Protein AF-G0S431-F1 (afdb_monomer)

Solvent-accessible surface area (backbone atoms only — not comparable to full-atom values): 10677 Å² total; per-residue (Å²): 133,56,72,70,56,38,52,52,47,35,54,49,36,51,51,50,50,51,52,54,57,69,49,61,68,69,84,61,81,93,82,93,83,80,61,72,62,59,60,49,50,56,52,51,50,51,53,51,46,50,54,50,32,53,51,36,48,52,53,38,52,51,53,58,68,69,49,60,66,80,69,64,75,68,65,59,70,71,50,55,58,27,53,76,71,72,40,69,53,69,53,55,59,51,52,48,55,54,48,53,52,50,51,53,52,51,50,53,50,50,53,49,52,54,48,53,51,50,54,52,50,48,51,53,44,40,70,77,38,62,90,47,38,69,60,49,52,50,51,39,45,76,72,74,45,68,80,78,69,79,73,97,66,91,50,87,66,57,63,59,55,52,56,53,53,52,55,50,53,51,54,51,53,50,53,52,54,55,51,69,74,76,110

pLDDT: mean 82.3, std 15.68, range [45.31, 97.69]

Foldseek 3Di:
DDLVVLVVQLVVLVVVLVVLVVCLPVPDDDDDDPPPVVNVVSVVVNVVSVVSNVVSVVVSVVVVVPPDCVVVVPDDPVLVVCVVVVHDSVVVVVVVVVVVVVVVVVVVVVVVVVLVVLLVVLVVCCVVPVVCNVVSVVVCVVVVHDPPRDDPDPCPPPVVVVVVVVVVVVVVVVVVVVVVVVD

InterPro domains:
  IPR019145 Mediator complex, subunit Med10 [PF09748] (5-137)

Organism: Chaetomium thermophilum (strain DSM 1495 / CBS 144.50 / IMI 039719) (NCBI:txid759272)

Sequence (183 aa):
MTNSQNIKNVITDLYTVLSLAANYDTISPSTVSTRNNAHHSTREALIHDFDLLAESLRETHRTASSTPLSASQGIPEPLIQYVENGRNPDIYTREFVELVRRMNQLMRGKMHAFGEFRDLLAREMTVALPELKEDVKKVVVETGGRWPLPEEEGEGMRGRRGSNRERERERERERERERERVG

Structure (mmCIF, N/CA/C/O backbone):
data_AF-G0S431-F1
#
_entry.id   AF-G0S431-F1
#
loop_
_atom_site.group_PDB
_atom_site.id
_atom_site.type_symbol
_atom_site.label_atom_id
_atom_site.label_alt_id
_atom_site.label_comp_id
_atom_site.label_asym_id
_atom_site.label_entity_id
_atom_site.label_seq_id
_atom_site.pdbx_PDB_ins_code
_atom_site.Cartn_x
_atom_site.Cartn_y
_atom_site.Cartn_z
_atom_site.occupancy
_atom_site.B_iso_or_equiv
_atom_site.auth_seq_id
_atom_site.auth_comp_id
_atom_site.auth_asym_id
_atom_site.auth_atom_id
_atom_site.pdbx_PDB_model_num
ATOM 1 N N . MET A 1 1 ? 17.556 20.926 -17.321 1.00 51.81 1 MET A N 1
ATOM 2 C CA . MET A 1 1 ? 16.640 19.977 -17.995 1.00 51.81 1 MET A CA 1
ATOM 3 C C . MET A 1 1 ? 16.025 19.066 -16.943 1.00 51.81 1 MET A C 1
ATOM 5 O O . MET A 1 1 ? 16.648 18.861 -15.911 1.00 51.81 1 MET A O 1
ATOM 9 N N . THR A 1 2 ? 14.794 18.588 -17.132 1.00 77.31 2 THR A N 1
ATOM 10 C CA . THR A 1 2 ? 14.191 17.619 -16.201 1.00 77.31 2 THR A CA 1
ATOM 11 C C . THR A 1 2 ? 14.829 16.243 -16.415 1.00 77.31 2 THR A C 1
ATOM 13 O O . THR A 1 2 ? 15.157 15.896 -17.545 1.00 77.31 2 THR A O 1
ATOM 16 N N . ASN A 1 3 ? 14.983 15.437 -15.358 1.00 80.38 3 ASN A N 1
ATOM 17 C CA . ASN A 1 3 ? 15.578 14.091 -15.451 1.00 80.38 3 ASN A CA 1
ATOM 18 C C . ASN A 1 3 ? 14.863 13.213 -16.510 1.00 80.38 3 ASN A C 1
ATOM 20 O O . ASN A 1 3 ? 15.493 12.505 -17.288 1.00 80.38 3 ASN A O 1
ATOM 24 N N . SER A 1 4 ? 13.539 13.367 -16.644 1.00 85.88 4 SER A N 1
ATOM 25 C CA . SER A 1 4 ? 12.752 12.716 -17.703 1.00 85.88 4 SER A CA 1
ATOM 26 C C . SER A 1 4 ? 13.194 13.098 -19.121 1.00 85.88 4 SER A C 1
ATOM 28 O O . SER A 1 4 ? 13.184 12.248 -20.009 1.00 85.88 4 SER A O 1
ATOM 30 N N . GLN A 1 5 ? 13.590 14.353 -19.351 1.00 88.88 5 GLN A N 1
ATOM 31 C CA . GLN A 1 5 ? 14.062 14.787 -20.662 1.00 88.88 5 GLN A CA 1
ATOM 32 C C . GLN A 1 5 ? 15.421 14.167 -21.000 1.00 88.88 5 GLN A C 1
ATOM 34 O O . GLN A 1 5 ? 15.610 13.735 -22.132 1.00 88.88 5 GLN A O 1
ATOM 39 N N . ASN A 1 6 ? 16.324 14.055 -20.023 1.00 89.44 6 ASN A N 1
ATOM 40 C CA . ASN A 1 6 ? 17.627 13.419 -20.227 1.00 89.44 6 ASN A CA 1
ATOM 41 C C . ASN A 1 6 ? 17.461 11.935 -20.606 1.00 89.44 6 ASN A C 1
ATOM 43 O O . ASN A 1 6 ? 18.047 11.482 -21.582 1.00 89.44 6 ASN A O 1
ATOM 47 N N . ILE A 1 7 ? 16.561 11.209 -19.930 1.00 91.69 7 ILE A N 1
ATOM 48 C CA . ILE A 1 7 ? 16.242 9.809 -20.266 1.00 91.69 7 ILE A CA 1
ATOM 49 C C . ILE A 1 7 ? 15.673 9.681 -21.689 1.00 91.69 7 ILE A C 1
ATOM 51 O O . ILE A 1 7 ? 16.045 8.767 -22.422 1.00 91.69 7 ILE A O 1
ATOM 55 N N . LYS A 1 8 ? 14.791 10.597 -22.113 1.00 93.38 8 LYS A N 1
ATOM 56 C CA . LYS A 1 8 ? 14.269 10.605 -23.492 1.00 93.38 8 LYS A CA 1
ATOM 57 C C . LYS A 1 8 ? 15.375 10.811 -24.523 1.00 93.38 8 LYS A C 1
ATOM 59 O O . LYS A 1 8 ? 15.340 10.162 -25.567 1.00 93.38 8 LYS A O 1
ATOM 64 N N . ASN A 1 9 ? 16.332 11.689 -24.228 1.00 92.12 9 ASN A N 1
ATOM 65 C CA . ASN A 1 9 ? 17.477 11.923 -25.099 1.00 92.12 9 ASN A CA 1
ATOM 66 C C . ASN A 1 9 ? 18.309 10.639 -25.219 1.00 92.12 9 ASN A C 1
ATOM 68 O O . ASN A 1 9 ? 18.465 10.155 -26.328 1.00 92.12 9 ASN A O 1
ATOM 72 N N . VAL A 1 10 ? 18.672 9.991 -24.103 1.00 94.50 10 VAL A N 1
ATOM 73 C CA . VAL A 1 10 ? 19.397 8.701 -24.110 1.00 94.50 10 VAL A CA 1
ATOM 74 C C . VAL A 1 10 ? 18.685 7.635 -24.951 1.00 94.50 10 VAL A C 1
ATOM 76 O O . VAL A 1 10 ? 19.321 6.945 -25.741 1.00 94.50 10 VAL A O 1
ATOM 79 N N . ILE A 1 11 ? 17.364 7.484 -24.807 1.00 94.50 11 ILE A N 1
ATOM 80 C CA . ILE A 1 11 ? 16.589 6.511 -25.599 1.00 94.50 11 ILE A CA 1
ATOM 81 C C . ILE A 1 11 ? 16.634 6.861 -27.093 1.00 94.50 11 ILE A C 1
ATOM 83 O O . ILE A 1 11 ? 16.747 5.968 -27.933 1.00 94.50 11 ILE A O 1
ATOM 87 N N . THR A 1 12 ? 16.552 8.150 -27.421 1.00 94.00 12 THR A N 1
ATOM 88 C CA . THR A 1 12 ? 16.628 8.632 -28.806 1.00 94.00 12 THR A CA 1
ATOM 89 C C . THR A 1 12 ? 18.017 8.377 -29.389 1.00 94.00 12 THR A C 1
ATOM 91 O O . THR A 1 12 ? 18.106 7.818 -30.478 1.00 94.00 12 THR A O 1
ATOM 94 N N . ASP A 1 13 ? 19.074 8.686 -28.636 1.00 93.38 13 ASP A N 1
ATOM 95 C CA . ASP A 1 13 ? 20.475 8.473 -29.014 1.00 93.38 13 ASP A CA 1
ATOM 96 C C . ASP A 1 13 ? 20.778 6.970 -29.212 1.00 93.38 13 ASP A C 1
ATOM 98 O O . ASP A 1 13 ? 21.458 6.570 -30.155 1.00 93.38 13 ASP A O 1
ATOM 102 N N . LEU A 1 14 ? 20.217 6.089 -28.372 1.00 94.12 14 LEU A N 1
ATOM 103 C CA . LEU A 1 14 ? 20.326 4.634 -28.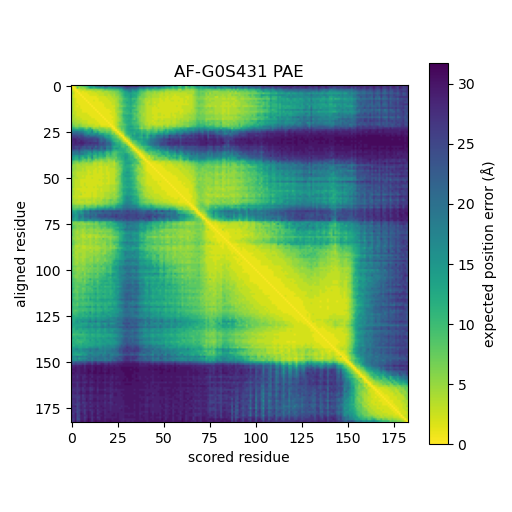559 1.00 94.12 14 LEU A CA 1
ATOM 104 C C . LEU A 1 14 ? 19.631 4.161 -29.839 1.00 94.12 14 LEU A C 1
ATOM 106 O O . LEU A 1 14 ? 20.156 3.303 -30.551 1.00 94.12 14 LEU A O 1
ATOM 110 N N . TYR A 1 15 ? 18.449 4.703 -30.135 1.00 94.38 15 TYR A N 1
ATOM 111 C CA . TYR A 1 15 ? 17.704 4.356 -31.342 1.00 94.38 15 TYR A CA 1
ATOM 112 C C . TYR A 1 15 ? 18.424 4.823 -32.614 1.00 94.38 15 TYR A C 1
ATOM 114 O O . TYR A 1 15 ? 18.496 4.064 -33.585 1.00 94.38 15 TYR A O 1
ATOM 122 N N . THR A 1 16 ? 18.985 6.037 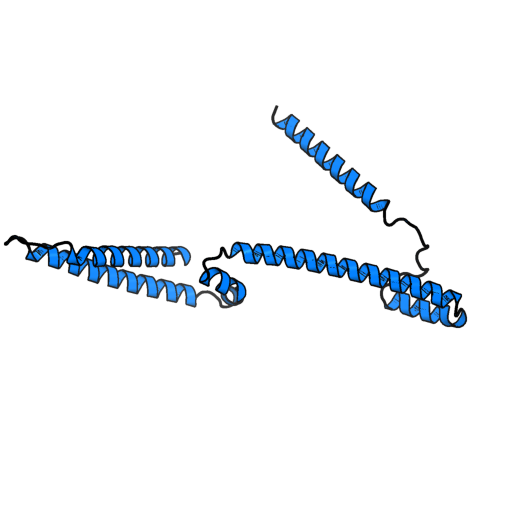-32.616 1.00 92.06 16 THR A N 1
ATOM 123 C CA . THR A 1 16 ? 19.754 6.552 -33.758 1.00 92.06 16 THR A CA 1
ATOM 124 C C . THR A 1 16 ? 20.996 5.702 -33.996 1.00 92.06 16 THR A C 1
ATOM 126 O O . THR A 1 16 ? 21.157 5.191 -35.105 1.00 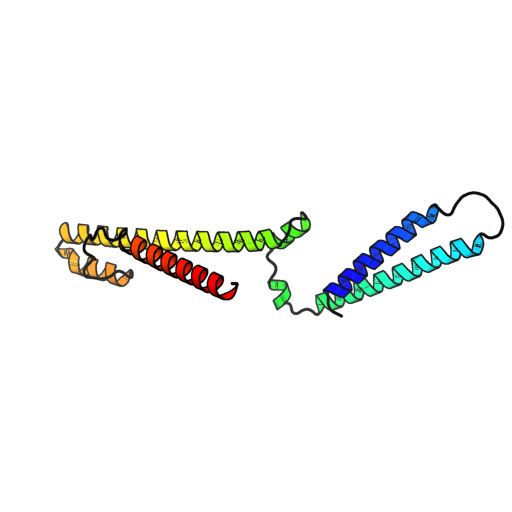92.06 16 THR A O 1
ATOM 129 N N . VAL A 1 17 ? 21.801 5.433 -32.960 1.00 91.62 17 VAL A N 1
ATOM 130 C CA . VAL A 1 17 ? 22.992 4.572 -33.070 1.00 91.62 17 VAL A CA 1
ATOM 131 C C . VAL A 1 17 ? 22.626 3.182 -33.597 1.00 91.62 17 VAL A C 1
ATOM 133 O O . VAL A 1 17 ? 23.275 2.691 -34.521 1.00 91.62 17 VAL A O 1
ATOM 136 N N . LEU A 1 18 ? 21.561 2.561 -33.074 1.00 90.88 18 LEU A N 1
ATOM 137 C CA . LEU A 1 18 ? 21.100 1.247 -33.533 1.00 90.88 18 LEU A CA 1
ATOM 138 C C . LEU A 1 18 ? 20.687 1.269 -35.013 1.00 90.88 18 LEU A C 1
ATOM 140 O O . LEU A 1 18 ? 21.061 0.373 -35.769 1.00 90.88 18 LEU A O 1
ATOM 144 N N . SER A 1 19 ? 19.948 2.296 -35.438 1.00 90.62 19 SER A N 1
ATOM 145 C CA . SER A 1 19 ? 19.510 2.457 -36.828 1.00 90.62 19 SER A CA 1
ATOM 146 C C . SER A 1 19 ? 20.684 2.702 -37.781 1.00 90.62 19 SER A C 1
ATOM 148 O O . SER A 1 19 ? 20.730 2.115 -38.864 1.00 90.62 19 SER A O 1
ATOM 150 N N . LEU A 1 20 ? 21.644 3.557 -37.408 1.00 87.25 20 LEU A N 1
ATOM 151 C CA . LEU A 1 20 ? 22.840 3.803 -38.218 1.00 87.25 20 LEU A CA 1
ATOM 152 C C . LEU A 1 20 ? 23.722 2.549 -38.311 1.00 87.25 20 LEU A C 1
ATOM 154 O O . LEU A 1 20 ? 24.201 2.229 -39.398 1.00 87.25 20 LEU A O 1
ATOM 158 N N . ALA A 1 21 ? 23.893 1.813 -37.209 1.00 86.06 21 ALA A N 1
ATOM 159 C CA . ALA A 1 21 ? 24.672 0.577 -37.181 1.00 86.06 21 ALA A CA 1
ATOM 160 C C . ALA A 1 21 ? 24.025 -0.541 -38.016 1.00 86.06 21 ALA A C 1
ATOM 162 O O . ALA A 1 21 ? 24.722 -1.227 -38.760 1.00 86.06 21 ALA A O 1
ATOM 163 N N . ALA A 1 22 ? 22.698 -0.694 -37.953 1.00 86.62 22 ALA A N 1
ATOM 164 C CA . ALA A 1 22 ? 21.969 -1.678 -38.755 1.00 86.62 22 ALA A CA 1
ATOM 165 C C . ALA A 1 22 ? 22.078 -1.404 -40.267 1.00 86.62 22 ALA A C 1
ATOM 167 O O . ALA A 1 22 ? 22.184 -2.336 -41.063 1.00 86.62 22 ALA A O 1
ATOM 168 N N . ASN A 1 23 ? 22.109 -0.129 -40.665 1.00 81.81 23 ASN A N 1
ATOM 169 C CA . ASN A 1 23 ? 22.216 0.270 -42.070 1.00 81.81 23 ASN A CA 1
ATOM 170 C C . ASN A 1 23 ? 23.667 0.357 -42.575 1.00 81.81 23 ASN A C 1
ATOM 17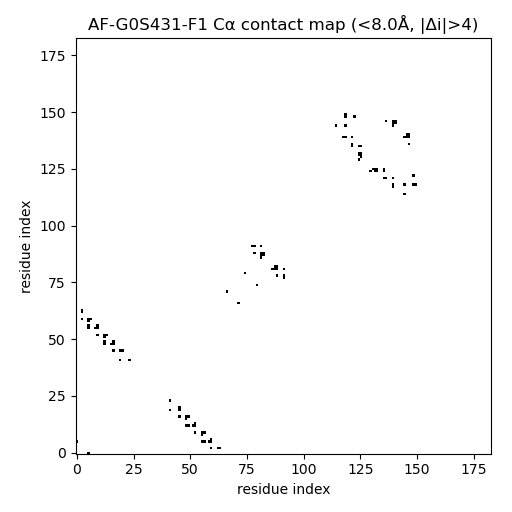2 O O . ASN A 1 23 ? 23.879 0.500 -43.780 1.00 81.81 23 ASN A O 1
ATOM 176 N N . TYR A 1 24 ? 24.659 0.233 -41.686 1.00 75.12 24 TYR A N 1
ATOM 177 C CA . TYR A 1 24 ? 26.082 0.407 -41.989 1.00 75.12 24 TYR A CA 1
ATOM 178 C C . TYR A 1 24 ? 26.599 -0.546 -43.084 1.00 75.12 24 TYR A C 1
ATOM 180 O O . TYR A 1 24 ? 27.405 -0.138 -43.919 1.00 75.12 24 TYR A O 1
ATOM 188 N N . ASP A 1 25 ? 26.106 -1.790 -43.115 1.00 65.62 25 ASP A N 1
ATOM 189 C CA . ASP A 1 25 ? 26.527 -2.823 -44.081 1.00 65.62 25 ASP A CA 1
ATOM 190 C C . ASP A 1 25 ? 25.694 -2.813 -45.381 1.00 65.62 25 ASP A C 1
ATOM 192 O O . ASP A 1 25 ? 26.167 -3.180 -46.456 1.00 65.62 25 ASP A O 1
ATOM 196 N N . THR A 1 26 ? 24.457 -2.305 -45.318 1.00 62.81 26 THR A N 1
ATOM 197 C CA . THR A 1 26 ? 23.516 -2.292 -46.457 1.00 62.81 26 THR A CA 1
ATOM 198 C C . THR A 1 26 ? 23.919 -1.346 -47.595 1.00 62.81 26 THR A C 1
ATOM 200 O O . THR A 1 26 ? 23.386 -1.438 -48.699 1.00 62.81 26 THR A O 1
ATOM 203 N N . ILE A 1 27 ? 24.910 -0.474 -47.378 1.00 59.47 27 ILE A N 1
ATOM 204 C CA . ILE A 1 27 ? 25.466 0.449 -48.388 1.00 59.47 27 ILE A CA 1
ATOM 205 C C . ILE A 1 27 ? 26.555 -0.262 -49.237 1.00 59.47 27 ILE A C 1
ATOM 207 O O . ILE A 1 27 ? 27.573 0.304 -49.637 1.00 59.47 27 ILE A O 1
ATOM 211 N N . SER A 1 28 ? 26.352 -1.545 -49.549 1.00 53.00 28 SER A N 1
ATOM 212 C CA . SER A 1 28 ? 27.153 -2.319 -50.507 1.00 53.00 28 SER A CA 1
ATOM 213 C C . SER A 1 28 ? 26.230 -3.274 -51.275 1.00 53.00 28 SER A C 1
ATOM 215 O O . SER A 1 28 ? 25.490 -4.008 -50.625 1.00 53.00 28 SER A O 1
ATOM 217 N N . PRO A 1 29 ? 26.238 -3.298 -52.630 1.00 56.72 29 PRO A N 1
ATOM 218 C CA . PRO A 1 29 ? 27.398 -3.801 -53.374 1.00 56.72 29 PRO A CA 1
ATOM 219 C C . PRO A 1 29 ? 27.703 -3.103 -54.724 1.00 56.72 29 PRO A C 1
ATOM 221 O O . PRO A 1 29 ? 26.879 -2.423 -55.321 1.00 56.72 29 PRO A O 1
ATOM 224 N N . SER A 1 30 ? 28.931 -3.327 -55.218 1.00 50.41 30 SER A N 1
ATOM 225 C CA . SER A 1 30 ? 29.303 -3.332 -56.650 1.00 50.41 30 SER A CA 1
ATOM 226 C C . SER A 1 30 ? 28.932 -2.122 -57.530 1.00 50.41 30 SER A C 1
ATOM 228 O O . SER A 1 30 ? 27.987 -2.203 -58.293 1.00 50.41 30 SER A O 1
ATOM 230 N N . THR A 1 31 ? 29.738 -1.056 -57.524 1.00 50.28 31 THR A N 1
ATOM 231 C CA . THR A 1 31 ? 30.267 -0.391 -58.742 1.00 50.28 31 THR A CA 1
ATOM 232 C C . THR A 1 31 ? 31.231 0.722 -58.330 1.00 50.28 31 THR A C 1
ATOM 234 O O . THR A 1 31 ? 31.026 1.427 -57.344 1.00 50.28 31 THR A O 1
ATOM 237 N N . VAL A 1 32 ? 32.342 0.801 -59.049 1.00 62.22 32 VAL A N 1
ATOM 238 C CA . VAL A 1 32 ? 33.547 1.575 -58.744 1.00 62.22 32 VAL A CA 1
ATOM 239 C C . VAL A 1 32 ? 33.338 3.081 -58.979 1.00 62.22 32 VAL A C 1
ATOM 241 O O . VAL A 1 32 ? 32.832 3.478 -60.020 1.00 62.22 32 VAL A O 1
ATOM 244 N N . SER A 1 33 ? 33.790 3.897 -58.011 1.00 53.47 33 SER A N 1
ATOM 245 C CA . SER A 1 33 ? 34.557 5.157 -58.184 1.00 53.47 33 SER A CA 1
ATOM 246 C C . SER A 1 33 ? 34.105 6.428 -57.434 1.00 53.47 33 SER A C 1
ATOM 248 O O . SER A 1 33 ? 34.880 7.379 -57.404 1.00 53.47 33 SER A O 1
ATOM 250 N N . THR A 1 34 ? 32.964 6.463 -56.732 1.00 55.28 34 THR A N 1
ATOM 251 C CA . THR A 1 34 ? 32.557 7.643 -55.903 1.00 55.28 34 THR A CA 1
ATOM 252 C C . THR A 1 34 ? 32.470 7.325 -54.394 1.00 55.28 34 THR A C 1
ATOM 254 O O . THR A 1 34 ? 31.888 8.058 -53.602 1.00 55.28 34 THR A O 1
ATOM 257 N N . ARG A 1 35 ? 33.052 6.196 -53.972 1.00 52.94 35 ARG A N 1
ATOM 258 C CA . ARG A 1 35 ? 32.676 5.459 -52.750 1.00 52.94 35 ARG A CA 1
ATOM 259 C C . ARG A 1 35 ? 33.384 5.869 -51.448 1.00 52.94 35 ARG A C 1
ATOM 261 O O . ARG A 1 35 ? 32.890 5.551 -50.368 1.00 52.94 35 ARG A O 1
ATOM 268 N N . ASN A 1 36 ? 34.506 6.579 -51.518 1.00 55.59 36 ASN A N 1
ATOM 269 C CA . ASN A 1 36 ? 35.344 6.815 -50.333 1.00 55.59 36 ASN A CA 1
ATOM 270 C C . ASN A 1 36 ? 34.709 7.818 -49.351 1.00 55.59 36 ASN A C 1
ATOM 272 O O . ASN A 1 36 ? 34.840 7.659 -48.141 1.00 55.59 36 ASN A O 1
ATOM 276 N N . ASN A 1 37 ? 33.961 8.802 -49.861 1.00 57.97 37 ASN A N 1
ATOM 277 C CA . ASN A 1 37 ? 33.394 9.873 -49.036 1.00 57.97 37 ASN A CA 1
ATOM 278 C C . ASN A 1 37 ? 32.139 9.429 -48.260 1.00 57.97 37 ASN A C 1
ATOM 280 O O . ASN A 1 37 ? 31.941 9.854 -47.127 1.00 57.97 37 ASN A O 1
ATOM 284 N N . ALA A 1 38 ? 31.312 8.542 -48.829 1.00 60.38 38 ALA A N 1
ATOM 285 C CA . ALA A 1 38 ? 30.064 8.096 -48.196 1.00 60.38 38 ALA A CA 1
ATOM 286 C C . ALA A 1 38 ? 30.310 7.169 -46.992 1.00 60.38 38 ALA A C 1
ATOM 288 O O . ALA A 1 38 ? 29.727 7.368 -45.930 1.00 60.38 38 ALA A O 1
ATOM 289 N N . HIS A 1 39 ? 31.233 6.209 -47.119 1.00 58.62 39 HIS A N 1
ATOM 290 C CA . HIS A 1 39 ? 31.621 5.337 -46.001 1.00 58.62 39 HIS A CA 1
ATOM 291 C C . HIS A 1 39 ? 32.298 6.109 -44.862 1.00 58.62 39 HIS A C 1
ATOM 293 O O . HIS A 1 39 ? 32.132 5.760 -43.693 1.00 58.62 39 HIS A O 1
ATOM 299 N N . HIS A 1 40 ? 33.067 7.148 -45.197 1.00 62.59 40 HIS A N 1
ATOM 300 C CA . HIS A 1 40 ? 33.694 8.008 -44.202 1.00 62.59 40 HIS A CA 1
ATOM 301 C C . HIS A 1 40 ? 32.644 8.826 -43.446 1.00 62.59 40 HIS A C 1
ATOM 303 O O . HIS A 1 40 ? 32.645 8.804 -42.221 1.00 62.59 40 HIS A O 1
ATOM 309 N N . SER A 1 41 ? 31.679 9.412 -44.160 1.00 74.75 41 SER A N 1
ATOM 310 C CA . SER A 1 41 ? 30.594 10.199 -43.566 1.00 74.75 41 SER A CA 1
ATOM 311 C C . SER A 1 41 ? 29.714 9.389 -42.603 1.00 74.75 41 SER A C 1
ATOM 313 O O . SER A 1 41 ? 29.432 9.857 -41.503 1.00 74.75 41 SER A O 1
ATOM 315 N N . THR A 1 42 ? 29.329 8.150 -42.941 1.00 78.06 42 THR A N 1
ATOM 316 C CA . THR A 1 42 ? 28.546 7.296 -42.020 1.00 78.06 42 THR A CA 1
ATOM 317 C C . THR A 1 42 ? 29.355 6.878 -40.791 1.00 78.06 42 THR A C 1
ATOM 319 O O . THR A 1 42 ? 28.822 6.807 -39.686 1.00 78.06 42 THR A O 1
ATOM 322 N N . ARG A 1 43 ? 30.657 6.614 -40.961 1.00 82.19 43 ARG A N 1
ATOM 323 C CA . ARG A 1 43 ? 31.557 6.289 -39.848 1.00 82.19 43 ARG A CA 1
ATOM 324 C C . ARG A 1 43 ? 31.748 7.480 -38.907 1.00 82.19 43 ARG A C 1
ATOM 326 O O . ARG A 1 43 ? 31.748 7.287 -37.698 1.00 82.19 43 ARG A O 1
ATOM 333 N N . GLU A 1 44 ? 31.918 8.679 -39.451 1.00 85.81 44 GLU A N 1
ATOM 334 C CA . GLU A 1 44 ? 32.032 9.913 -38.668 1.00 85.81 44 GLU A CA 1
ATOM 335 C C . GLU A 1 44 ? 30.738 10.223 -37.911 1.00 85.81 44 GLU A C 1
ATOM 337 O O . GLU A 1 44 ? 30.795 10.538 -36.725 1.00 85.81 44 GLU A O 1
ATOM 342 N N . ALA A 1 45 ? 29.579 10.040 -38.553 1.00 85.94 45 ALA A N 1
ATOM 343 C CA . ALA A 1 45 ? 28.277 10.189 -37.907 1.00 85.94 45 ALA A CA 1
ATOM 344 C C . ALA A 1 45 ? 28.098 9.218 -36.725 1.00 85.94 45 ALA A C 1
ATOM 346 O O . ALA A 1 45 ? 27.672 9.630 -35.653 1.00 85.94 45 ALA A O 1
ATOM 347 N N . LEU A 1 46 ? 28.499 7.950 -36.879 1.00 87.94 46 LEU A N 1
ATOM 348 C CA . LEU A 1 46 ? 28.448 6.962 -35.793 1.00 87.94 46 LEU A CA 1
ATOM 349 C C . LEU A 1 46 ? 29.339 7.325 -34.599 1.00 87.94 46 LEU A C 1
ATOM 351 O O . LEU A 1 46 ? 28.935 7.125 -33.457 1.00 87.94 46 LEU A O 1
ATOM 355 N N . ILE A 1 47 ? 30.551 7.829 -34.853 1.00 90.38 47 ILE A N 1
ATOM 356 C CA . ILE A 1 47 ? 31.471 8.254 -33.786 1.00 90.38 47 ILE A CA 1
ATOM 357 C C . ILE A 1 47 ? 30.861 9.428 -33.016 1.00 90.38 47 ILE A C 1
ATOM 359 O O . ILE A 1 47 ? 30.803 9.397 -31.791 1.00 90.38 47 ILE A O 1
ATOM 363 N N . HIS A 1 48 ? 30.341 10.415 -33.743 1.00 90.94 48 HIS A N 1
ATOM 364 C CA . HIS A 1 48 ? 29.679 11.571 -33.157 1.00 90.94 48 HIS A CA 1
ATOM 365 C C . HIS A 1 48 ? 28.455 11.184 -32.308 1.00 90.94 48 HIS A C 1
ATOM 367 O O . HIS A 1 48 ? 28.327 11.638 -31.174 1.00 90.94 48 HIS A O 1
ATOM 373 N N . ASP A 1 49 ? 27.577 10.314 -32.812 1.00 90.94 49 ASP A N 1
ATOM 374 C CA . ASP A 1 49 ? 26.374 9.895 -32.080 1.00 90.94 49 ASP A CA 1
ATOM 375 C C . ASP A 1 49 ? 26.711 9.056 -30.836 1.00 90.94 49 ASP A C 1
ATOM 377 O O . ASP A 1 49 ? 26.010 9.123 -29.825 1.00 90.94 49 ASP A O 1
ATOM 381 N N . PHE A 1 50 ? 27.817 8.306 -30.868 1.00 93.00 50 PHE A N 1
ATOM 382 C CA . PHE A 1 50 ? 28.326 7.604 -29.691 1.00 93.00 50 PHE A CA 1
ATOM 383 C C . PHE A 1 50 ? 28.849 8.573 -28.620 1.00 93.00 50 PHE A C 1
ATOM 385 O O . PHE A 1 50 ? 28.570 8.380 -27.434 1.00 93.00 50 PHE A O 1
ATOM 392 N N . ASP A 1 51 ? 29.556 9.632 -29.025 1.00 93.88 51 ASP A N 1
ATOM 393 C CA . ASP A 1 51 ? 30.010 10.687 -28.110 1.00 93.88 51 ASP A CA 1
ATOM 394 C C . ASP A 1 51 ? 28.817 11.429 -27.480 1.00 93.88 51 ASP A C 1
ATOM 396 O O . ASP A 1 51 ? 28.809 11.680 -26.270 1.00 93.88 51 ASP A O 1
ATOM 400 N N . LEU A 1 52 ? 27.766 11.703 -28.264 1.00 92.44 52 LEU A N 1
ATOM 401 C CA . LEU A 1 52 ? 26.516 12.285 -27.763 1.00 92.44 52 LEU A CA 1
ATOM 402 C C . LEU A 1 52 ? 25.813 11.372 -26.752 1.00 92.44 52 LEU A C 1
ATOM 404 O O . LEU A 1 52 ? 25.430 11.833 -25.674 1.00 92.44 52 LEU A O 1
ATOM 408 N N . LEU A 1 53 ? 25.696 10.076 -27.055 1.00 93.94 53 LEU A N 1
ATOM 409 C CA . LEU A 1 53 ? 25.114 9.090 -26.143 1.00 93.94 53 LEU A CA 1
ATOM 410 C C . LEU A 1 53 ? 25.891 9.020 -24.818 1.00 93.94 53 LEU A C 1
ATOM 412 O O . LEU A 1 53 ? 25.287 8.967 -23.742 1.00 93.94 53 LEU A O 1
ATOM 416 N N . ALA A 1 54 ? 27.226 9.029 -24.881 1.00 94.94 54 ALA A N 1
ATOM 417 C CA . ALA A 1 54 ? 28.079 8.992 -23.698 1.00 94.94 54 ALA A CA 1
ATOM 418 C C . ALA A 1 54 ? 27.869 10.225 -22.804 1.00 94.94 54 ALA A C 1
ATOM 420 O O . ALA A 1 54 ? 27.744 10.084 -21.584 1.00 94.94 54 ALA A O 1
ATOM 421 N N . GLU A 1 55 ? 27.776 11.419 -23.392 1.00 93.38 55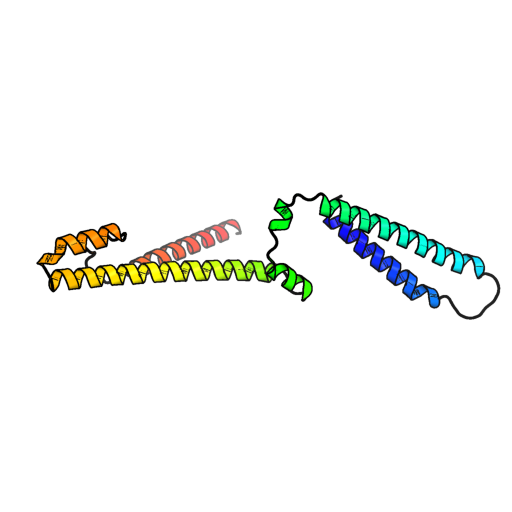 GLU A N 1
ATOM 422 C CA . GLU A 1 55 ? 27.509 12.656 -22.651 1.00 93.38 55 GLU A CA 1
ATOM 423 C C . GLU A 1 55 ? 26.096 12.657 -22.040 1.00 93.38 55 GLU A C 1
ATOM 425 O O . GLU A 1 55 ? 25.920 12.949 -20.854 1.00 93.38 55 GLU A O 1
ATOM 430 N N . SER A 1 56 ? 25.096 12.219 -22.810 1.00 91.81 56 SER A N 1
ATOM 431 C CA . SER A 1 56 ? 23.693 12.090 -22.392 1.00 91.81 56 SER A CA 1
ATOM 432 C C . SER A 1 56 ? 23.526 11.136 -21.193 1.00 91.81 56 SER A C 1
ATOM 434 O O . SER A 1 56 ? 22.837 11.451 -20.211 1.00 91.81 56 SER A O 1
ATOM 436 N N . LEU A 1 57 ? 24.230 9.996 -21.199 1.00 93.69 57 LEU A N 1
ATOM 437 C CA . LEU A 1 57 ? 24.265 9.046 -20.080 1.00 93.69 57 LEU A CA 1
ATOM 438 C C . LEU A 1 57 ? 24.944 9.631 -18.835 1.00 93.69 57 LEU A C 1
ATOM 440 O O . LEU A 1 57 ? 24.437 9.460 -17.720 1.00 93.69 57 LEU A O 1
ATOM 444 N N . ARG A 1 58 ? 26.069 10.338 -19.003 1.00 93.81 58 ARG A N 1
ATOM 445 C CA . ARG A 1 58 ? 26.796 10.972 -17.889 1.00 93.81 58 ARG A CA 1
ATOM 446 C C . ARG A 1 58 ? 25.960 12.056 -17.221 1.00 93.81 58 ARG A C 1
ATOM 448 O O . ARG A 1 58 ? 25.892 12.097 -15.990 1.00 93.81 58 ARG A O 1
ATOM 455 N N . GLU A 1 59 ? 25.281 12.879 -18.012 1.00 91.50 59 GLU A N 1
ATOM 456 C CA . GLU A 1 59 ? 24.393 13.926 -17.507 1.00 91.50 59 GLU A CA 1
ATOM 457 C C . GLU A 1 59 ? 23.165 13.336 -16.795 1.00 91.50 59 GLU A C 1
ATOM 459 O O . GLU A 1 59 ? 22.777 13.799 -15.715 1.00 91.50 59 GLU A O 1
ATOM 464 N N . THR A 1 60 ? 22.594 12.251 -17.333 1.00 91.06 60 THR A N 1
ATOM 465 C CA . THR A 1 60 ? 21.501 11.508 -16.683 1.00 91.06 60 THR A CA 1
ATOM 466 C C . THR A 1 60 ? 21.940 10.947 -15.331 1.00 91.06 60 THR A C 1
ATOM 468 O O . THR A 1 60 ? 21.278 11.186 -14.319 1.00 91.06 60 THR A O 1
ATOM 471 N N . HIS A 1 61 ? 23.090 10.266 -15.277 1.00 90.56 61 HIS A N 1
ATOM 472 C CA . HIS A 1 61 ? 23.634 9.705 -14.039 1.00 90.56 61 HIS A CA 1
ATOM 473 C C . HIS A 1 61 ? 23.920 10.789 -12.993 1.00 90.56 61 HIS A C 1
ATOM 475 O O . HIS A 1 61 ? 23.577 10.634 -11.818 1.00 90.56 61 HIS A O 1
ATOM 481 N N . ARG A 1 62 ? 24.520 11.910 -13.409 1.00 90.31 62 ARG A N 1
ATOM 482 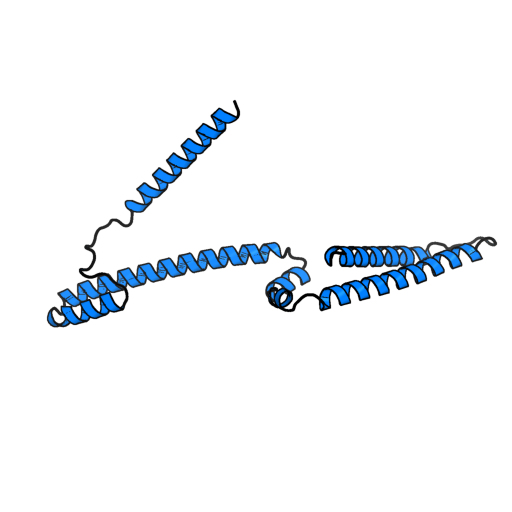C CA . ARG A 1 62 ? 24.810 13.044 -12.525 1.00 90.31 62 ARG A CA 1
ATOM 483 C C . ARG A 1 62 ? 23.528 13.639 -11.944 1.00 90.31 62 ARG A C 1
ATOM 485 O O . ARG A 1 62 ? 23.453 13.863 -10.736 1.00 90.31 62 ARG A O 1
ATOM 492 N N . THR A 1 63 ? 22.516 13.842 -12.785 1.00 86.62 63 THR A N 1
ATOM 493 C CA . THR A 1 63 ? 21.215 14.378 -12.365 1.00 86.62 63 THR A CA 1
ATOM 494 C C . THR A 1 63 ? 20.513 13.423 -11.397 1.00 86.62 63 THR A C 1
ATOM 496 O O . THR A 1 63 ? 20.065 13.844 -10.329 1.00 86.62 63 THR A O 1
ATOM 499 N N . ALA A 1 64 ? 20.486 12.125 -11.713 1.00 85.06 64 ALA A N 1
ATOM 500 C CA . ALA A 1 64 ? 19.921 11.099 -10.840 1.00 85.06 64 ALA A CA 1
ATOM 501 C C . ALA A 1 64 ? 20.641 11.041 -9.480 1.00 85.06 64 ALA A C 1
ATOM 503 O O . ALA A 1 64 ? 19.986 11.054 -8.443 1.00 85.06 64 ALA A O 1
ATOM 504 N N . SER A 1 65 ? 21.976 11.087 -9.474 1.00 84.56 65 SER A N 1
ATOM 505 C CA . SER A 1 65 ? 22.793 11.024 -8.250 1.00 84.56 65 SER A CA 1
ATOM 506 C C . SER A 1 65 ? 22.697 12.284 -7.385 1.00 84.56 65 SER A C 1
ATOM 508 O O . SER A 1 65 ? 22.858 12.215 -6.171 1.00 84.56 65 SER A O 1
ATOM 510 N N . SER A 1 66 ? 22.428 13.446 -7.991 1.00 82.56 66 SER A N 1
ATOM 511 C CA . SER A 1 66 ? 22.185 14.701 -7.262 1.00 82.56 66 SER A CA 1
ATOM 512 C C . SER A 1 66 ? 20.789 14.790 -6.639 1.00 82.56 66 SER A C 1
ATOM 514 O O . SER A 1 66 ? 20.509 15.720 -5.880 1.00 82.56 66 SER A O 1
ATOM 516 N N . THR A 1 67 ? 19.903 13.841 -6.957 1.00 74.25 67 THR A N 1
ATOM 517 C CA . THR A 1 67 ? 18.552 13.812 -6.401 1.00 74.25 67 THR A CA 1
ATOM 518 C C . THR A 1 67 ? 18.630 13.401 -4.922 1.00 74.25 67 THR A C 1
ATOM 520 O O . THR A 1 67 ? 19.246 12.382 -4.611 1.00 74.25 67 THR A O 1
ATOM 523 N N . PRO A 1 68 ? 18.025 14.161 -3.986 1.00 70.06 68 PRO A N 1
ATOM 524 C CA . PRO A 1 68 ? 18.122 13.871 -2.558 1.00 70.06 68 PRO A CA 1
ATOM 525 C C . PRO A 1 68 ? 17.646 12.453 -2.223 1.00 70.06 68 PRO A C 1
ATOM 527 O O . PRO A 1 68 ? 16.595 12.025 -2.695 1.00 70.06 68 PRO A O 1
ATOM 530 N N . LEU A 1 69 ? 18.363 11.758 -1.334 1.00 57.06 69 LEU A N 1
ATOM 531 C CA . LEU A 1 69 ? 18.068 10.376 -0.915 1.00 57.06 69 LEU A CA 1
ATOM 532 C C . LEU A 1 69 ? 16.633 10.174 -0.390 1.00 57.06 69 LEU A C 1
ATOM 534 O O . LEU A 1 69 ? 16.080 9.088 -0.547 1.00 57.06 69 LEU A O 1
ATOM 538 N N . SER A 1 70 ? 16.006 11.229 0.143 1.00 56.62 70 SER A N 1
ATOM 539 C CA . SER A 1 70 ? 14.586 11.254 0.538 1.00 56.62 70 SER A CA 1
ATOM 540 C C . SER A 1 70 ? 13.632 10.893 -0.617 1.00 56.62 70 SER A C 1
ATOM 542 O O . SER A 1 70 ? 12.607 10.255 -0.399 1.00 56.62 70 SER A O 1
ATOM 544 N N . ALA A 1 71 ? 13.998 11.209 -1.864 1.00 55.59 71 ALA A N 1
ATOM 545 C CA . ALA A 1 71 ? 13.243 10.803 -3.049 1.00 55.59 71 ALA A CA 1
ATOM 546 C C . ALA A 1 71 ? 13.510 9.340 -3.462 1.00 55.59 71 ALA A C 1
ATOM 548 O O . ALA A 1 71 ? 12.636 8.705 -4.044 1.00 55.59 71 ALA A O 1
ATOM 549 N N . SER A 1 72 ? 14.690 8.788 -3.144 1.00 54.84 72 SER A N 1
ATOM 550 C CA . SER A 1 72 ? 15.059 7.394 -3.458 1.00 54.84 72 SER A CA 1
ATOM 551 C C . SER A 1 72 ? 14.551 6.373 -2.432 1.00 54.84 72 SER A C 1
ATOM 553 O O . SER A 1 72 ? 14.262 5.238 -2.793 1.00 54.84 72 SER A O 1
ATOM 555 N N . GLN A 1 73 ? 14.353 6.779 -1.170 1.00 57.41 73 GLN A N 1
ATOM 556 C CA . GLN A 1 73 ? 13.751 5.933 -0.126 1.00 57.41 73 GLN A CA 1
ATOM 557 C C . GLN A 1 73 ? 12.248 5.670 -0.347 1.00 57.41 73 GLN A C 1
ATOM 559 O O . GLN A 1 73 ? 11.641 4.907 0.399 1.00 57.41 73 GLN A O 1
ATOM 564 N N . GLY A 1 74 ? 11.639 6.301 -1.357 1.00 69.50 74 GLY A N 1
ATOM 565 C CA . GLY A 1 74 ? 10.204 6.238 -1.624 1.00 69.50 74 GLY A CA 1
ATOM 566 C C . GLY A 1 74 ? 9.749 5.138 -2.584 1.00 69.50 74 GLY A C 1
ATOM 567 O O . GLY A 1 74 ? 8.550 5.071 -2.844 1.00 69.50 74 GLY A O 1
ATOM 568 N N . ILE A 1 75 ? 10.648 4.306 -3.129 1.00 82.00 75 ILE A N 1
ATOM 569 C CA . ILE A 1 75 ? 10.278 3.264 -4.103 1.00 82.00 75 ILE A CA 1
ATOM 570 C C . ILE A 1 75 ? 10.252 1.888 -3.416 1.00 82.00 75 ILE A C 1
ATOM 572 O O . ILE A 1 75 ? 11.306 1.332 -3.120 1.00 82.00 75 ILE A O 1
ATOM 576 N N . PRO A 1 76 ? 9.063 1.317 -3.157 1.00 86.56 76 PRO A N 1
ATOM 577 C CA . PRO A 1 76 ? 8.929 -0.067 -2.719 1.00 86.56 76 PRO A CA 1
ATOM 578 C C . PRO A 1 76 ? 9.587 -1.073 -3.674 1.00 86.56 76 PRO A C 1
ATOM 580 O O . PRO A 1 76 ? 9.343 -1.020 -4.876 1.00 86.56 76 PRO A O 1
ATOM 583 N N . GLU A 1 77 ? 10.302 -2.065 -3.136 1.00 86.12 77 GLU A N 1
ATOM 584 C CA . GLU A 1 77 ? 10.881 -3.179 -3.912 1.00 86.12 77 GLU A CA 1
ATOM 585 C C . GLU A 1 77 ? 9.877 -3.858 -4.870 1.00 86.12 77 GLU A C 1
ATOM 587 O O . GLU A 1 77 ? 10.213 -4.084 -6.033 1.00 86.12 77 GLU A O 1
ATOM 592 N N . PRO A 1 78 ? 8.605 -4.108 -4.479 1.00 85.88 78 PRO A N 1
ATOM 593 C CA . PRO A 1 78 ? 7.640 -4.703 -5.400 1.00 85.88 78 PRO A CA 1
ATOM 594 C C . PRO A 1 78 ? 7.363 -3.847 -6.644 1.00 85.88 78 PRO A C 1
ATOM 596 O O . PRO A 1 78 ? 7.015 -4.397 -7.684 1.00 85.88 78 PRO A O 1
ATOM 599 N N . LEU A 1 79 ? 7.520 -2.517 -6.577 1.00 89.25 79 LEU A N 1
ATOM 600 C CA . LEU A 1 79 ? 7.375 -1.659 -7.759 1.00 89.25 79 LEU A CA 1
ATOM 601 C C . LEU A 1 79 ? 8.495 -1.882 -8.774 1.00 89.25 79 LEU A C 1
ATOM 603 O O . LEU A 1 79 ? 8.230 -1.818 -9.973 1.00 89.25 79 LEU A O 1
ATOM 607 N N . ILE A 1 80 ? 9.716 -2.168 -8.314 1.00 89.06 80 ILE A N 1
ATOM 608 C CA . ILE A 1 80 ? 10.854 -2.468 -9.193 1.00 89.06 80 ILE A CA 1
ATOM 609 C C . ILE A 1 80 ? 10.536 -3.727 -10.002 1.00 89.06 80 ILE A C 1
ATOM 611 O O . ILE A 1 80 ? 10.586 -3.703 -11.230 1.00 89.06 80 ILE A O 1
ATOM 615 N N . GLN A 1 81 ? 10.047 -4.773 -9.332 1.00 90.75 81 GLN A N 1
ATOM 616 C CA . GLN A 1 81 ? 9.637 -6.020 -9.978 1.00 90.75 81 GLN A CA 1
ATOM 617 C 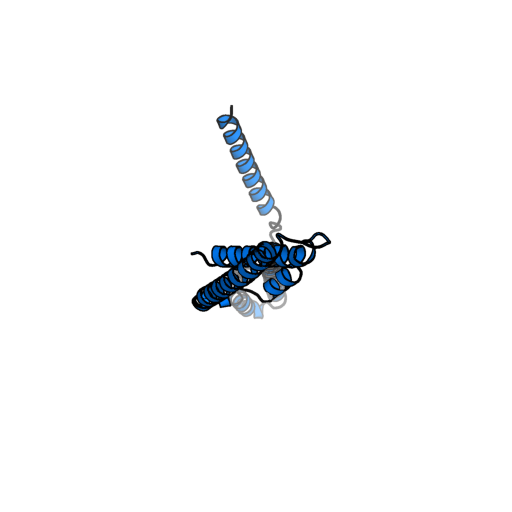C . GLN A 1 81 ? 8.493 -5.832 -10.993 1.00 90.75 81 GLN A C 1
ATOM 619 O O . GLN A 1 81 ? 8.407 -6.560 -11.983 1.00 90.75 81 GLN A O 1
ATOM 624 N N . TYR A 1 82 ? 7.593 -4.868 -10.776 1.00 91.31 82 TYR A N 1
ATOM 625 C CA . TYR A 1 82 ? 6.558 -4.537 -11.759 1.00 91.31 82 TYR A CA 1
ATOM 626 C C . TYR A 1 82 ? 7.175 -3.971 -13.043 1.00 91.31 82 TYR A C 1
ATOM 628 O O . TYR A 1 82 ? 6.822 -4.429 -14.129 1.00 91.31 82 TYR A O 1
ATOM 636 N N . VAL A 1 83 ? 8.124 -3.038 -12.919 1.00 92.19 83 VAL A N 1
ATOM 637 C CA . VAL A 1 83 ? 8.821 -2.434 -14.066 1.00 92.19 83 VAL A CA 1
ATOM 638 C C . VAL A 1 83 ? 9.681 -3.466 -14.800 1.00 92.19 83 VAL A C 1
ATOM 640 O O . VAL A 1 83 ? 9.604 -3.546 -16.024 1.00 92.19 83 VAL A O 1
ATOM 643 N N . GLU A 1 84 ? 10.432 -4.300 -14.076 1.00 91.88 84 GLU A N 1
ATOM 644 C CA . GLU A 1 84 ? 11.277 -5.355 -14.663 1.00 91.88 84 GLU A CA 1
ATOM 645 C C . GLU A 1 84 ? 10.473 -6.374 -15.481 1.00 91.88 84 GLU A C 1
ATOM 647 O O . GLU A 1 84 ? 10.912 -6.809 -16.543 1.00 91.88 84 GLU A O 1
ATOM 652 N N . ASN A 1 85 ? 9.262 -6.710 -15.030 1.00 93.69 85 ASN A N 1
ATOM 653 C CA . ASN A 1 85 ? 8.366 -7.627 -15.737 1.00 93.69 85 ASN A CA 1
ATOM 654 C C . ASN A 1 85 ? 7.521 -6.944 -16.831 1.00 93.69 85 ASN A C 1
ATOM 656 O O . ASN A 1 85 ? 6.636 -7.581 -17.407 1.00 93.69 85 ASN A O 1
ATOM 660 N N . GLY A 1 86 ? 7.725 -5.648 -17.093 1.00 92.75 86 GLY A N 1
ATOM 661 C CA . GLY A 1 86 ? 6.939 -4.881 -18.065 1.00 92.75 86 GLY A CA 1
ATOM 662 C C . GLY A 1 86 ? 5.480 -4.638 -17.653 1.00 92.75 86 GLY A C 1
ATOM 663 O O . GLY A 1 86 ? 4.639 -4.322 -18.497 1.00 92.75 86 GLY A O 1
ATOM 664 N N . ARG A 1 87 ? 5.144 -4.788 -16.365 1.00 94.19 87 ARG A N 1
ATOM 665 C CA . ARG A 1 87 ? 3.805 -4.516 -15.824 1.00 94.19 87 ARG A CA 1
ATOM 666 C C . ARG A 1 87 ? 3.671 -3.037 -15.471 1.00 94.19 87 ARG A C 1
ATOM 668 O O . ARG A 1 87 ? 4.592 -2.425 -14.943 1.00 94.19 87 ARG A O 1
ATOM 675 N N . ASN A 1 88 ? 2.487 -2.467 -15.705 1.00 93.19 88 ASN A N 1
ATOM 676 C CA . ASN A 1 88 ? 2.223 -1.074 -15.345 1.00 93.19 88 ASN A CA 1
ATOM 677 C C . ASN A 1 88 ? 2.373 -0.864 -13.815 1.00 93.19 88 ASN A C 1
ATOM 679 O O . ASN A 1 88 ? 1.596 -1.469 -13.062 1.00 93.19 88 ASN A O 1
ATOM 683 N N . PRO A 1 89 ? 3.305 -0.007 -13.342 1.00 92.75 89 PRO A N 1
ATOM 684 C CA . PRO A 1 89 ? 3.505 0.267 -11.916 1.00 92.75 89 PRO A CA 1
ATOM 685 C C . PRO A 1 89 ? 2.271 0.870 -11.219 1.00 92.75 89 PRO A C 1
ATOM 687 O O . PRO A 1 89 ? 2.106 0.680 -10.013 1.00 92.75 89 PRO A O 1
ATOM 690 N N . ASP A 1 90 ? 1.347 1.504 -11.952 1.00 94.06 90 ASP A N 1
ATOM 691 C CA . ASP A 1 90 ? 0.086 2.024 -11.391 1.00 94.06 90 ASP A CA 1
ATOM 692 C C . ASP A 1 90 ? -0.820 0.917 -10.832 1.00 94.06 90 ASP A C 1
ATOM 694 O O . ASP A 1 90 ? -1.695 1.155 -9.996 1.00 94.06 90 ASP A O 1
ATOM 698 N N . ILE A 1 91 ? -0.627 -0.324 -11.283 1.00 93.50 91 ILE A N 1
ATOM 699 C CA . ILE A 1 91 ? -1.400 -1.449 -10.767 1.00 93.50 91 ILE A CA 1
ATOM 700 C C . ILE A 1 91 ? -0.995 -1.756 -9.321 1.00 93.50 91 ILE A C 1
ATOM 702 O O . ILE A 1 91 ? -1.873 -2.010 -8.502 1.00 93.50 91 ILE A O 1
ATOM 706 N N . TYR A 1 92 ? 0.292 -1.665 -8.973 1.00 92.69 92 TYR A N 1
ATOM 707 C CA . TYR A 1 92 ? 0.738 -1.859 -7.590 1.00 92.69 92 TYR A CA 1
ATOM 708 C C . TYR A 1 92 ? 0.133 -0.808 -6.658 1.00 92.69 92 TYR A C 1
ATOM 710 O O . TYR A 1 92 ? -0.356 -1.140 -5.580 1.00 92.69 92 TYR A O 1
ATOM 718 N N . THR A 1 93 ? 0.132 0.465 -7.064 1.00 91.75 93 THR A N 1
ATOM 719 C CA . THR A 1 93 ? -0.411 1.542 -6.224 1.00 91.75 93 THR A CA 1
ATOM 720 C C . THR A 1 93 ? -1.917 1.371 -6.022 1.00 91.75 93 THR A C 1
ATOM 722 O O . THR A 1 93 ? -2.412 1.532 -4.902 1.00 91.75 93 THR A O 1
ATOM 725 N N . ARG A 1 94 ? -2.642 0.945 -7.064 1.00 95.12 94 ARG A N 1
ATOM 726 C CA . ARG A 1 94 ? -4.054 0.558 -6.963 1.00 95.12 94 ARG A CA 1
ATOM 727 C C . ARG A 1 94 ? -4.266 -0.612 -5.999 1.00 95.12 94 ARG A C 1
ATOM 729 O O . ARG A 1 94 ? -5.089 -0.501 -5.090 1.00 95.12 94 ARG A O 1
ATOM 736 N N . GLU A 1 95 ? -3.536 -1.711 -6.178 1.00 93.44 95 GLU A N 1
ATOM 737 C CA . GLU A 1 95 ? -3.622 -2.901 -5.320 1.00 93.44 95 GLU A CA 1
ATOM 738 C C . GLU A 1 95 ? -3.308 -2.563 -3.857 1.00 93.44 95 GLU A C 1
ATOM 740 O O . GLU A 1 95 ? -3.994 -3.030 -2.947 1.00 93.44 95 GLU A O 1
ATOM 745 N N . PHE A 1 96 ? -2.325 -1.692 -3.623 1.00 92.94 96 PHE A N 1
ATOM 746 C CA . PHE A 1 96 ? -1.957 -1.224 -2.294 1.00 92.94 96 PHE A CA 1
ATOM 747 C C . PHE A 1 96 ? -3.106 -0.466 -1.615 1.00 92.94 96 PHE A C 1
ATOM 749 O O . PHE A 1 96 ? -3.466 -0.772 -0.476 1.00 92.94 96 PHE A O 1
ATOM 756 N N . VAL A 1 97 ? -3.738 0.483 -2.313 1.00 95.38 97 VAL A N 1
ATOM 757 C CA . VAL A 1 97 ? -4.888 1.229 -1.771 1.00 95.38 97 VAL A CA 1
ATOM 758 C C . VAL A 1 97 ? -6.069 0.296 -1.488 1.00 95.38 97 VAL A C 1
ATOM 760 O O . VAL A 1 97 ? -6.719 0.405 -0.442 1.00 95.38 97 VAL A O 1
ATOM 763 N N . GLU A 1 98 ? -6.342 -0.652 -2.387 1.00 96.06 98 GLU A N 1
ATOM 764 C CA . GLU A 1 98 ? -7.392 -1.657 -2.200 1.00 96.06 98 GLU A CA 1
ATOM 765 C C . GLU A 1 98 ? -7.109 -2.563 -0.988 1.00 96.06 98 GLU A C 1
ATOM 767 O O . GLU A 1 98 ? -8.014 -2.823 -0.182 1.00 96.06 98 GLU A O 1
ATOM 772 N N . LEU A 1 99 ? -5.855 -2.984 -0.805 1.00 96.19 99 LEU A N 1
ATOM 773 C CA . LEU A 1 99 ? -5.406 -3.767 0.344 1.00 96.19 99 LEU A CA 1
ATOM 774 C C . LEU A 1 99 ? -5.576 -2.992 1.655 1.00 96.19 99 LEU A C 1
ATOM 776 O O . LEU A 1 99 ? -6.177 -3.514 2.597 1.00 96.19 99 LEU A O 1
ATOM 780 N N . VAL A 1 100 ? -5.115 -1.739 1.713 1.00 97.38 100 VAL A N 1
ATOM 781 C CA . VAL A 1 100 ? -5.242 -0.879 2.903 1.00 97.38 100 VAL A CA 1
ATOM 782 C C . VAL A 1 100 ? -6.712 -0.675 3.268 1.00 97.38 100 VAL A C 1
ATOM 784 O O . VAL A 1 100 ? -7.094 -0.788 4.436 1.00 97.38 100 VAL A O 1
ATOM 787 N N . ARG A 1 101 ? -7.576 -0.436 2.276 1.00 97.12 101 ARG A N 1
ATOM 788 C CA . ARG A 1 101 ? -9.021 -0.309 2.499 1.00 97.12 101 ARG A CA 1
ATOM 789 C C . ARG A 1 101 ? -9.619 -1.590 3.079 1.00 97.12 101 ARG A C 1
ATOM 791 O O . ARG A 1 101 ? -10.371 -1.512 4.053 1.00 97.12 101 ARG A O 1
ATOM 798 N N . ARG A 1 102 ? -9.288 -2.751 2.504 1.00 97.69 102 ARG A N 1
ATOM 799 C CA . ARG A 1 102 ? -9.761 -4.058 2.984 1.00 97.69 102 ARG A CA 1
ATOM 800 C C . ARG A 1 102 ? -9.288 -4.325 4.411 1.00 97.69 102 ARG A C 1
ATOM 802 O O . ARG A 1 102 ? -10.097 -4.713 5.249 1.00 97.69 102 ARG A O 1
ATOM 809 N N . MET A 1 103 ? -8.014 -4.062 4.703 1.00 97.62 103 MET A N 1
ATOM 810 C CA . MET A 1 103 ? -7.432 -4.254 6.032 1.00 97.62 103 MET A CA 1
ATOM 811 C C . MET A 1 103 ? -8.100 -3.352 7.075 1.00 97.62 103 MET A C 1
ATOM 813 O O . MET A 1 103 ? -8.472 -3.823 8.146 1.00 97.62 103 MET A O 1
ATOM 817 N N . ASN A 1 104 ? -8.344 -2.081 6.748 1.00 97.62 104 ASN A N 1
ATOM 818 C CA . ASN A 1 104 ? -9.041 -1.154 7.642 1.00 97.62 104 ASN A CA 1
ATOM 819 C C . ASN A 1 104 ? -10.480 -1.591 7.938 1.00 97.62 104 ASN A C 1
ATOM 821 O O . ASN A 1 104 ? -10.937 -1.502 9.077 1.00 97.62 104 ASN A O 1
ATOM 825 N N . GLN A 1 105 ? -11.206 -2.075 6.928 1.00 97.25 105 GLN A N 1
ATOM 826 C CA . GLN A 1 105 ? -12.556 -2.611 7.121 1.00 97.25 105 GLN A CA 1
ATOM 827 C C . GLN A 1 105 ? -12.542 -3.872 7.986 1.00 97.25 105 GLN A C 1
ATOM 829 O O . GLN A 1 105 ? -13.340 -3.977 8.916 1.00 97.25 105 GLN A O 1
ATOM 834 N N . LEU A 1 106 ? -11.610 -4.790 7.714 1.00 97.44 106 LEU A N 1
ATOM 835 C CA . LEU A 1 106 ? -11.432 -6.006 8.498 1.00 97.44 106 LEU A CA 1
ATOM 836 C C . LEU A 1 106 ? -11.108 -5.680 9.960 1.00 97.44 106 LEU A C 1
ATOM 838 O O . LEU A 1 106 ? -11.719 -6.253 10.858 1.00 97.44 106 LEU A O 1
ATOM 842 N N . MET A 1 107 ? -10.189 -4.741 10.203 1.00 97.69 107 MET A N 1
ATOM 843 C CA . MET A 1 107 ? -9.795 -4.345 11.554 1.00 97.69 107 MET A CA 1
ATOM 844 C C . MET A 1 107 ? -10.967 -3.725 12.315 1.00 97.69 107 MET A C 1
ATOM 846 O O . MET A 1 107 ? -11.245 -4.128 13.439 1.00 97.69 107 MET A O 1
ATOM 850 N N . ARG A 1 108 ? -11.721 -2.820 11.677 1.00 96.38 108 ARG A N 1
ATOM 851 C CA . ARG A 1 108 ? -12.942 -2.247 12.266 1.00 96.38 108 ARG A CA 1
ATOM 852 C C . ARG A 1 108 ? -13.979 -3.320 12.597 1.00 96.38 108 ARG A C 1
ATOM 854 O O . ARG A 1 108 ? -14.568 -3.269 13.669 1.00 96.38 108 ARG A O 1
ATOM 861 N N . GLY A 1 109 ? -14.174 -4.297 11.709 1.00 96.94 109 GLY A N 1
ATOM 862 C CA . GLY A 1 109 ? -15.074 -5.426 11.954 1.00 96.94 109 GLY A CA 1
ATOM 863 C C . GLY A 1 109 ? -14.632 -6.281 13.143 1.00 96.94 109 GLY A C 1
ATOM 864 O O . GLY A 1 109 ? -15.449 -6.598 14.000 1.00 96.94 109 GLY A O 1
ATOM 865 N N . LYS A 1 110 ? -13.331 -6.586 13.244 1.00 97.38 110 LYS A N 1
ATOM 866 C CA . LYS A 1 110 ? -12.764 -7.303 14.396 1.00 97.38 110 LYS A CA 1
ATOM 867 C C . LYS A 1 110 ? -12.950 -6.525 15.695 1.00 97.38 110 LYS A C 1
ATOM 869 O O . LYS A 1 110 ? -13.408 -7.100 16.672 1.00 97.38 110 LYS A O 1
ATOM 874 N N . MET A 1 111 ? -12.630 -5.231 15.703 1.00 95.62 111 MET A N 1
ATOM 875 C CA . MET A 1 111 ? -12.809 -4.376 16.882 1.00 95.62 111 MET A CA 1
ATOM 876 C C . MET A 1 111 ? -14.269 -4.347 17.345 1.00 95.62 111 MET A C 1
ATOM 878 O O . MET A 1 111 ? -14.520 -4.433 18.542 1.00 95.62 111 MET A O 1
ATOM 882 N N . HIS A 1 112 ? -15.221 -4.281 16.409 1.00 94.38 112 HIS A N 1
ATOM 883 C CA . HIS A 1 112 ? -16.647 -4.345 16.726 1.00 94.38 112 HIS A CA 1
ATOM 884 C C . HIS A 1 112 ? -17.034 -5.687 17.352 1.00 94.38 112 HIS A C 1
ATOM 886 O O . HIS A 1 112 ? -17.599 -5.704 18.437 1.00 94.38 112 HIS A O 1
ATOM 892 N N . ALA A 1 113 ? -16.657 -6.800 16.715 1.00 95.56 113 ALA A N 1
ATOM 893 C CA . ALA A 1 113 ? -16.982 -8.138 17.201 1.00 95.56 113 ALA A CA 1
ATOM 894 C C . ALA A 1 113 ? -16.371 -8.426 18.584 1.00 95.56 113 ALA A C 1
ATOM 896 O O . ALA A 1 113 ? -17.025 -9.015 19.438 1.00 95.56 113 ALA A O 1
ATOM 897 N N . PHE A 1 114 ? -15.133 -7.984 18.836 1.00 95.81 114 PHE A N 1
ATOM 898 C CA . PHE A 1 114 ? -14.520 -8.101 20.162 1.00 95.81 114 PHE A CA 1
ATOM 899 C C . PHE A 1 114 ? -15.201 -7.204 21.202 1.00 95.81 114 PHE A C 1
ATOM 901 O O . PHE A 1 114 ? -15.319 -7.611 22.354 1.00 95.81 114 PHE A O 1
ATOM 908 N N . GLY A 1 115 ? -15.674 -6.017 20.807 1.00 94.44 115 GLY A N 1
ATOM 909 C CA . GLY A 1 115 ? -16.483 -5.152 21.665 1.00 94.44 115 GLY A CA 1
ATOM 910 C C . GLY A 1 115 ? -17.818 -5.796 22.049 1.00 94.44 115 GLY A C 1
ATOM 911 O O . GLY A 1 115 ? -18.141 -5.856 23.230 1.00 94.44 115 GLY A O 1
ATOM 912 N N . GLU A 1 116 ? -18.543 -6.351 21.074 1.00 93.25 116 GLU A N 1
ATOM 913 C CA . GLU A 1 116 ? -19.797 -7.085 21.305 1.00 93.25 116 GLU A CA 1
ATOM 914 C C . GLU A 1 116 ? -19.576 -8.316 22.189 1.00 93.25 116 GLU A C 1
ATOM 916 O O . GLU A 1 116 ? -20.321 -8.541 23.139 1.00 93.25 116 GLU A O 1
ATOM 921 N N . PHE A 1 117 ? -18.516 -9.087 21.924 1.00 94.81 117 PHE A N 1
ATOM 922 C CA . PHE A 1 117 ? -18.170 -10.251 22.735 1.00 94.81 117 PHE A CA 1
ATOM 923 C C . PHE A 1 117 ? -17.830 -9.868 24.180 1.00 94.81 117 PHE A C 1
ATOM 925 O O . PHE A 1 117 ? -18.294 -10.529 25.107 1.00 94.81 117 PHE A O 1
ATOM 932 N N . ARG A 1 118 ? -17.064 -8.785 24.386 1.00 95.31 118 ARG A N 1
ATOM 933 C CA . ARG A 1 118 ? -16.777 -8.240 25.721 1.00 95.31 118 ARG A CA 1
ATOM 934 C C . ARG A 1 118 ? -18.070 -7.884 26.452 1.00 95.31 118 ARG A C 1
ATOM 936 O O . ARG A 1 118 ? -18.218 -8.253 27.613 1.00 95.31 118 ARG A O 1
ATOM 943 N N . ASP A 1 119 ? -18.980 -7.170 25.795 1.00 94.69 119 ASP A N 1
ATOM 944 C CA . ASP A 1 119 ? -20.212 -6.687 26.426 1.00 94.69 119 ASP A CA 1
ATOM 945 C C . ASP A 1 119 ? -21.168 -7.844 26.759 1.00 94.69 119 ASP A C 1
ATOM 947 O O . ASP A 1 119 ? -21.765 -7.858 27.837 1.00 94.69 119 ASP A O 1
ATOM 951 N N . LEU A 1 120 ? -21.258 -8.851 25.882 1.00 94.56 120 LEU A N 1
ATOM 952 C CA . LEU A 1 120 ? -22.010 -10.082 26.136 1.00 94.56 120 LEU A CA 1
ATOM 953 C C . LEU A 1 120 ? -21.418 -10.863 27.316 1.00 94.56 120 LEU A C 1
ATOM 955 O O . LEU A 1 120 ? -22.138 -11.205 28.251 1.00 94.56 120 LEU A O 1
ATOM 959 N N . LEU A 1 121 ? -20.101 -11.091 27.312 1.00 94.62 121 LEU A N 1
ATOM 960 C CA . LEU A 1 121 ? -19.416 -11.807 28.388 1.00 94.62 121 LEU A CA 1
ATOM 961 C C . LEU A 1 121 ? -19.575 -11.086 29.732 1.00 94.62 121 LEU A C 1
ATOM 963 O O . LEU A 1 121 ? -19.869 -11.723 30.739 1.00 94.62 121 LEU A O 1
ATOM 967 N N . ALA A 1 122 ? -19.435 -9.759 29.751 1.00 95.19 122 ALA A N 1
ATOM 968 C CA . ALA A 1 122 ? -19.630 -8.959 30.954 1.00 95.19 122 ALA A CA 1
ATOM 969 C C . ALA A 1 122 ? -21.058 -9.089 31.504 1.00 95.19 122 ALA A C 1
ATOM 971 O O . ALA A 1 122 ? -21.236 -9.210 32.716 1.00 95.19 122 ALA A O 1
ATOM 972 N N . ARG A 1 123 ? -22.074 -9.111 30.629 1.00 94.00 123 ARG A N 1
ATOM 973 C CA . ARG A 1 123 ? -23.472 -9.311 31.030 1.00 94.00 123 ARG A CA 1
ATOM 974 C C . ARG A 1 123 ? -23.653 -10.663 31.712 1.00 94.00 123 ARG A C 1
ATOM 976 O O . ARG A 1 123 ? -24.104 -10.693 32.856 1.00 94.00 123 ARG A O 1
ATOM 983 N N . GLU A 1 124 ? -23.232 -11.740 31.053 1.00 94.75 124 GLU A N 1
ATOM 984 C CA . GLU A 1 124 ? -23.335 -13.104 31.584 1.00 94.75 124 GLU A CA 1
ATOM 985 C C . GLU A 1 124 ? -22.587 -13.254 32.915 1.00 94.75 124 GLU A C 1
ATOM 987 O O . GLU A 1 124 ? -23.127 -13.799 33.877 1.00 94.75 124 GLU A O 1
ATOM 992 N N . MET A 1 125 ? -21.381 -12.684 33.026 1.00 94.25 125 MET A N 1
ATOM 993 C CA . MET A 1 125 ? -20.613 -12.698 34.274 1.00 94.25 125 MET A CA 1
ATOM 994 C C . MET A 1 125 ? -21.336 -11.970 35.410 1.00 94.25 125 MET A C 1
ATOM 996 O O . MET A 1 125 ? -21.328 -12.456 36.533 1.00 94.25 125 MET A O 1
ATOM 1000 N N . THR A 1 126 ? -21.992 -10.837 35.146 1.00 93.56 126 THR A N 1
ATOM 1001 C CA . THR A 1 126 ? -22.703 -10.085 36.199 1.00 93.56 126 THR A CA 1
ATOM 1002 C C . THR A 1 126 ? -23.985 -10.770 36.674 1.00 93.56 126 THR A C 1
ATOM 1004 O O . THR A 1 126 ? -24.432 -10.501 37.790 1.00 93.56 126 THR A O 1
ATOM 1007 N N . VAL A 1 127 ? -24.570 -11.642 35.843 1.00 93.56 127 VAL A N 1
ATOM 1008 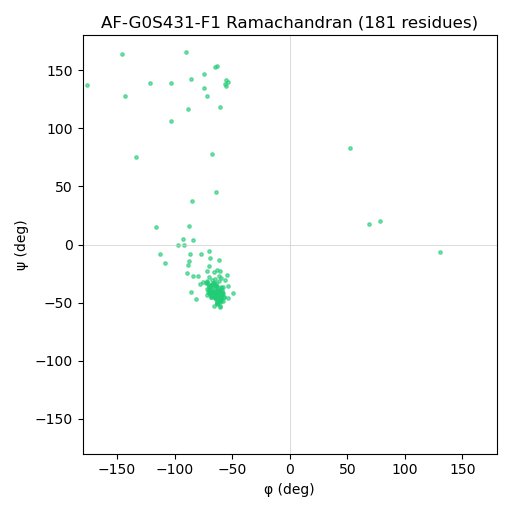C CA . VAL A 1 127 ? -25.730 -12.477 36.192 1.00 93.56 127 VAL A CA 1
ATOM 1009 C C . VAL A 1 127 ? -25.285 -13.719 36.963 1.00 93.56 127 VAL A C 1
ATOM 1011 O O . VAL A 1 127 ? -25.870 -14.034 37.997 1.00 93.56 127 VAL A O 1
ATOM 1014 N N . ALA A 1 128 ? -24.253 -14.411 36.478 1.00 96.19 128 ALA A N 1
ATOM 1015 C CA . ALA A 1 128 ? -23.767 -15.650 37.078 1.00 96.19 128 ALA A CA 1
ATOM 1016 C C . ALA A 1 128 ? -22.961 -15.427 38.370 1.00 96.19 128 ALA A C 1
ATOM 1018 O O . ALA A 1 128 ? -22.999 -16.276 39.256 1.00 96.19 128 ALA A O 1
ATOM 1019 N N . LEU A 1 129 ? -22.237 -14.305 38.469 1.00 94.88 129 LEU A N 1
ATOM 1020 C CA . LEU A 1 129 ? -21.321 -13.966 39.568 1.00 94.88 129 LEU A CA 1
ATOM 1021 C C . LEU A 1 129 ? -21.559 -12.516 40.036 1.00 94.88 129 LEU A C 1
ATOM 1023 O O . LEU A 1 129 ? -20.782 -11.609 39.709 1.00 94.88 129 LEU A O 1
ATOM 1027 N N . PRO A 1 130 ? -22.646 -12.254 40.786 1.00 93.38 130 PRO A N 1
ATOM 1028 C CA . PRO A 1 130 ? -23.007 -10.904 41.219 1.00 93.38 130 PRO A CA 1
ATOM 1029 C C . PRO A 1 130 ? -21.931 -10.215 42.071 1.00 93.38 130 PRO A C 1
ATOM 1031 O O . PRO A 1 130 ? -21.807 -8.989 42.034 1.00 93.38 130 PRO A O 1
ATOM 1034 N N . GLU A 1 131 ? -21.134 -10.984 42.813 1.00 94.50 131 GLU A N 1
ATOM 1035 C CA . GLU A 1 131 ? -20.036 -10.499 43.650 1.00 94.50 131 GLU A CA 1
ATOM 1036 C C . GLU A 1 131 ? -18.888 -9.869 42.847 1.00 94.50 131 GLU A C 1
ATOM 1038 O O . GLU A 1 131 ? -18.193 -8.999 43.366 1.00 94.50 131 GLU A O 1
ATOM 1043 N N . LEU A 1 132 ? -18.730 -10.234 41.569 1.00 94.50 132 LEU A N 1
ATOM 1044 C CA . LEU A 1 132 ? -17.680 -9.711 40.684 1.00 94.50 132 LEU A CA 1
ATOM 1045 C C . LEU A 1 132 ? -18.125 -8.489 39.870 1.00 94.50 132 LEU A C 1
ATOM 1047 O O . LEU A 1 132 ? -17.385 -8.004 39.014 1.00 94.50 132 LEU A O 1
ATOM 1051 N N . LYS A 1 133 ? -19.337 -7.973 40.093 1.00 93.88 133 LYS A N 1
ATOM 1052 C CA . LYS A 1 133 ? -19.934 -6.934 39.242 1.00 93.88 133 LYS A CA 1
ATOM 1053 C C . LYS A 1 133 ? -19.089 -5.662 39.137 1.00 93.88 133 LYS A C 1
ATOM 1055 O O . LYS A 1 133 ? -18.967 -5.106 38.045 1.00 93.88 133 LYS A O 1
ATOM 1060 N N . GLU A 1 134 ? -18.510 -5.195 40.242 1.00 95.19 134 GLU A N 1
ATOM 1061 C CA . GLU A 1 134 ? -17.664 -3.993 40.226 1.00 95.19 134 GLU A CA 1
ATOM 1062 C C . GLU A 1 134 ? -16.326 -4.235 39.511 1.00 95.19 134 GLU A C 1
ATOM 1064 O O . GLU A 1 134 ? -15.867 -3.360 38.774 1.00 95.19 134 GLU A O 1
ATOM 1069 N N . ASP A 1 135 ? -15.748 -5.434 39.633 1.00 95.94 135 ASP A N 1
ATOM 1070 C CA . ASP A 1 135 ? -14.520 -5.807 38.922 1.00 95.94 135 ASP A CA 1
ATOM 1071 C C . ASP A 1 135 ? -14.761 -5.929 37.412 1.00 95.94 135 ASP A C 1
ATOM 1073 O O . ASP A 1 135 ? -14.012 -5.371 36.608 1.00 95.94 135 ASP A O 1
ATOM 1077 N N . VAL A 1 136 ? -15.857 -6.582 37.008 1.00 95.56 136 VAL A N 1
ATOM 1078 C CA . VAL A 1 136 ? -16.264 -6.693 35.597 1.00 95.56 136 VAL A CA 1
ATOM 1079 C C . VAL A 1 136 ? -16.494 -5.307 34.995 1.00 95.56 136 VAL A C 1
ATOM 1081 O O . VAL A 1 136 ? -15.983 -5.004 33.917 1.00 95.56 136 VAL A O 1
ATOM 1084 N N . LYS A 1 137 ? -17.203 -4.428 35.709 1.00 95.75 137 LYS A N 1
ATOM 1085 C CA . LYS A 1 137 ? -17.408 -3.031 35.304 1.00 95.75 137 LYS A CA 1
ATOM 1086 C C . LYS A 1 137 ? -16.083 -2.299 35.096 1.00 95.75 137 LYS A C 1
ATOM 1088 O O . LYS A 1 137 ? -15.935 -1.602 34.091 1.00 95.75 137 LYS A O 1
ATOM 1093 N N . LYS A 1 138 ? -15.123 -2.459 36.012 1.00 95.94 138 LYS A N 1
ATOM 1094 C CA . LYS A 1 138 ? -13.792 -1.853 35.892 1.00 95.94 138 LYS A CA 1
ATOM 1095 C C . LYS A 1 138 ? -13.085 -2.327 34.618 1.00 95.94 138 LYS A C 1
ATOM 1097 O O . LYS A 1 138 ? -12.651 -1.491 33.830 1.00 95.94 138 LYS A O 1
ATOM 1102 N N . VAL A 1 139 ? -13.061 -3.637 34.365 1.00 95.38 139 VAL A N 1
ATOM 1103 C CA . VAL A 1 139 ? -12.437 -4.220 33.163 1.00 95.38 139 VAL A CA 1
ATOM 1104 C C . VAL A 1 139 ? -13.109 -3.732 31.877 1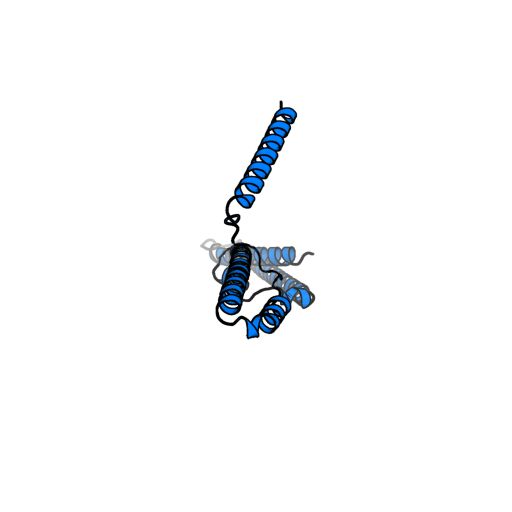.00 95.38 139 VAL A C 1
ATOM 1106 O O . VAL A 1 139 ? -12.422 -3.392 30.914 1.00 95.38 139 VAL A O 1
ATOM 1109 N N . VAL A 1 140 ? -14.442 -3.649 31.842 1.00 96.12 140 VAL A N 1
ATOM 1110 C CA . VAL A 1 140 ? -15.171 -3.145 30.665 1.00 96.12 140 VAL A CA 1
ATOM 1111 C C . VAL A 1 140 ? -14.772 -1.705 30.354 1.00 96.12 140 VAL A C 1
ATOM 1113 O O . VAL A 1 140 ? -14.467 -1.400 29.204 1.00 96.12 140 VAL A O 1
ATOM 1116 N N . VAL A 1 141 ? -14.718 -0.830 31.361 1.00 95.38 141 VAL A N 1
ATOM 1117 C CA . VAL A 1 141 ? -14.336 0.579 31.166 1.00 95.38 141 VAL A CA 1
ATOM 1118 C C . VAL A 1 141 ? -12.865 0.708 30.755 1.00 95.38 141 VAL A C 1
ATOM 1120 O O . VAL A 1 141 ? -12.556 1.432 29.809 1.00 95.38 141 VAL A O 1
ATOM 1123 N N . GLU A 1 142 ? -11.959 -0.029 31.402 1.00 95.31 142 GLU A N 1
ATOM 1124 C CA . GLU A 1 142 ? -10.520 -0.004 31.093 1.00 95.31 142 GLU A CA 1
ATOM 1125 C C . GLU A 1 142 ? -10.201 -0.548 29.691 1.00 95.31 142 GLU A C 1
ATOM 1127 O O . GLU A 1 142 ? -9.268 -0.081 29.039 1.00 95.31 142 GLU A O 1
ATOM 1132 N N . THR A 1 143 ? -11.009 -1.478 29.177 1.00 92.94 143 THR A N 1
ATOM 1133 C CA . THR A 1 143 ? -10.886 -2.017 27.809 1.00 92.94 143 THR A CA 1
ATOM 1134 C C . THR A 1 143 ? -11.647 -1.191 26.759 1.00 92.94 143 THR A C 1
ATOM 1136 O O . THR A 1 143 ? -11.883 -1.656 25.641 1.00 92.94 143 THR A O 1
ATOM 1139 N N . GLY A 1 144 ? -12.033 0.047 27.093 1.00 89.06 144 GLY A N 1
ATOM 1140 C CA . GLY A 1 144 ? -12.676 0.990 26.171 1.00 89.06 144 GLY A CA 1
ATOM 1141 C C . GLY A 1 144 ? -14.165 0.726 25.930 1.00 89.06 144 GLY A C 1
ATOM 1142 O O . GLY A 1 144 ? -14.710 1.131 24.903 1.00 89.06 144 GLY A O 1
ATOM 1143 N N . GLY A 1 145 ? -14.820 -0.005 26.829 1.00 90.50 145 GLY A N 1
ATOM 1144 C CA . GLY A 1 145 ? -16.262 -0.235 26.835 1.00 90.50 145 GLY A CA 1
ATOM 1145 C C . GLY A 1 145 ? -17.027 0.811 27.627 1.00 90.50 145 GLY A C 1
ATOM 1146 O O . GLY A 1 145 ? -16.458 1.584 28.395 1.00 90.50 145 GLY A O 1
ATOM 1147 N N . ARG A 1 146 ? -18.348 0.841 27.437 1.00 91.31 146 ARG A N 1
ATOM 1148 C CA . ARG A 1 146 ? -19.240 1.744 28.169 1.00 91.31 146 ARG A CA 1
ATOM 1149 C C . ARG A 1 146 ? -19.980 0.975 29.256 1.00 91.31 146 ARG A C 1
ATOM 1151 O O . ARG A 1 146 ? -20.460 -0.128 29.023 1.00 91.31 146 ARG A O 1
ATOM 1158 N N . TRP A 1 147 ? -20.106 1.600 30.422 1.00 89.38 147 TRP A N 1
ATOM 1159 C CA . TRP A 1 147 ? -20.955 1.128 31.509 1.00 89.38 147 TRP A CA 1
ATOM 1160 C C . TRP A 1 147 ? -22.006 2.197 31.864 1.00 89.38 147 TRP A C 1
ATOM 1162 O O . TRP A 1 147 ? -21.640 3.375 31.922 1.00 89.38 147 TRP A O 1
ATOM 1172 N N . PRO A 1 148 ? -23.280 1.846 32.135 1.00 86.44 148 PRO A N 1
ATOM 1173 C CA . PRO A 1 148 ? -23.871 0.504 32.068 1.00 86.44 148 PRO A CA 1
ATOM 1174 C C . PRO A 1 148 ? -23.846 -0.073 30.646 1.00 86.44 148 PRO A C 1
ATOM 1176 O O . PRO A 1 148 ? -23.781 0.684 29.674 1.00 86.44 148 PRO A O 1
ATOM 1179 N N . LEU A 1 149 ? -23.826 -1.409 30.551 1.00 88.19 149 LEU A N 1
ATOM 1180 C CA . LEU A 1 149 ? -23.800 -2.120 29.270 1.00 88.19 149 LEU A CA 1
ATOM 1181 C C . LEU A 1 149 ? -24.993 -1.672 28.407 1.00 88.19 149 LEU A C 1
ATOM 1183 O O . LEU A 1 149 ? -26.076 -1.464 28.961 1.00 88.19 149 LEU A O 1
ATOM 1187 N N . PRO A 1 150 ? -24.823 -1.525 27.081 1.00 82.56 150 PRO A N 1
ATOM 1188 C CA . PRO A 1 150 ? -25.944 -1.249 26.184 1.00 82.56 150 PRO A CA 1
ATOM 1189 C C . PRO A 1 150 ? -27.036 -2.304 26.383 1.00 82.56 150 PRO A C 1
ATOM 1191 O O . PRO A 1 150 ? -26.717 -3.479 26.562 1.00 82.56 150 PRO A O 1
ATOM 1194 N N . GLU A 1 151 ? -28.314 -1.934 26.374 1.00 72.62 151 GLU A N 1
ATOM 1195 C CA . GLU A 1 151 ? -29.373 -2.949 26.311 1.00 72.62 151 GLU A CA 1
ATOM 1196 C C . GLU A 1 151 ? -29.285 -3.693 24.970 1.00 72.62 151 GLU A C 1
ATOM 1198 O O . GLU A 1 151 ? -28.740 -3.152 24.005 1.00 72.62 151 GLU A O 1
ATOM 1203 N N . GLU A 1 152 ? -29.732 -4.955 24.907 1.00 62.66 152 GLU A N 1
ATOM 1204 C CA . GLU A 1 152 ? -29.804 -5.682 23.631 1.00 62.66 152 GLU A CA 1
ATOM 1205 C C . GLU A 1 152 ? -30.877 -5.049 22.738 1.00 62.66 152 GLU A C 1
ATOM 1207 O O . GLU A 1 152 ? -31.997 -5.533 22.601 1.00 62.66 152 GLU A O 1
ATOM 1212 N N . GLU A 1 153 ? -30.542 -3.925 22.124 1.00 47.88 153 GLU A N 1
ATOM 1213 C CA . GLU A 1 153 ? -31.345 -3.333 21.079 1.00 47.88 153 GLU A CA 1
ATOM 1214 C C . GLU A 1 153 ? -30.892 -3.931 19.746 1.00 47.88 153 GLU A C 1
ATOM 1216 O O . GLU A 1 153 ? -29.761 -3.745 19.294 1.00 47.88 153 GLU A O 1
ATOM 1221 N N . GLY A 1 154 ? -31.803 -4.651 19.084 1.00 48.19 154 GLY A N 1
ATOM 1222 C CA . GLY A 1 154 ? -31.682 -5.128 17.700 1.00 48.19 154 GLY A CA 1
ATOM 1223 C C . GLY A 1 154 ? -31.621 -3.995 16.658 1.00 48.19 154 GLY A C 1
ATOM 1224 O O . GLY A 1 154 ? -32.304 -4.035 15.632 1.00 48.19 154 GLY A O 1
ATOM 1225 N N . GLU A 1 155 ? -30.819 -2.960 16.908 1.00 46.00 155 GLU A N 1
ATOM 1226 C CA . GLU A 1 155 ? -30.758 -1.704 16.159 1.00 46.00 155 GLU A CA 1
ATOM 1227 C C . GLU A 1 155 ? -29.639 -1.637 15.107 1.00 46.00 155 GLU A C 1
ATOM 1229 O O . GLU A 1 155 ? -29.577 -0.686 14.321 1.00 46.00 155 GLU A O 1
ATOM 1234 N N . GLY A 1 156 ? -28.829 -2.689 14.957 1.00 45.84 156 GLY A N 1
ATOM 1235 C CA . GLY A 1 156 ? -27.776 -2.764 13.930 1.00 45.84 156 GLY A CA 1
ATOM 1236 C C . GLY A 1 156 ? -28.267 -2.690 12.469 1.00 45.84 156 GLY A C 1
ATOM 1237 O O . GLY A 1 156 ? -27.472 -2.461 11.553 1.00 45.84 156 GLY A O 1
ATOM 1238 N N . MET A 1 157 ? -29.576 -2.835 12.218 1.00 45.88 157 MET A N 1
ATOM 1239 C CA . MET A 1 157 ? -30.173 -2.783 10.870 1.00 45.88 157 MET A CA 1
ATOM 1240 C C . MET A 1 157 ? -31.006 -1.525 10.575 1.00 45.88 157 MET A C 1
ATOM 1242 O O . MET A 1 157 ? -31.257 -1.234 9.401 1.00 45.88 157 MET A O 1
ATOM 1246 N N . ARG A 1 158 ? -31.407 -0.735 11.583 1.00 47.72 158 ARG A N 1
ATOM 1247 C CA . ARG A 1 158 ? -32.262 0.452 11.366 1.00 47.72 158 ARG A CA 1
ATOM 1248 C C . ARG A 1 158 ? -31.457 1.707 11.011 1.00 47.72 158 ARG A C 1
ATOM 1250 O O . ARG A 1 158 ? -31.815 2.388 10.047 1.00 47.72 158 ARG A O 1
ATOM 1257 N N . GLY A 1 159 ? -30.314 1.944 11.661 1.00 45.31 159 GLY A N 1
ATOM 1258 C CA . GLY A 1 159 ? -29.464 3.118 11.390 1.00 45.31 159 GLY A CA 1
ATOM 1259 C C . GLY A 1 159 ? -28.823 3.132 9.992 1.00 45.31 159 GLY A C 1
ATOM 1260 O O . GLY A 1 159 ? -28.704 4.179 9.353 1.00 45.31 159 GLY A O 1
ATOM 1261 N N . ARG A 1 160 ? -28.487 1.954 9.443 1.00 52.16 160 ARG A N 1
ATOM 1262 C CA . ARG A 1 160 ? -27.898 1.824 8.094 1.00 52.16 160 ARG A CA 1
ATOM 1263 C C . ARG A 1 160 ? -28.893 2.090 6.959 1.00 52.16 160 ARG A C 1
ATOM 1265 O O . ARG A 1 160 ? -28.491 2.620 5.925 1.00 52.16 160 ARG A O 1
ATOM 1272 N N . ARG A 1 161 ? -30.185 1.778 7.139 1.00 50.56 161 ARG A N 1
ATOM 1273 C CA . ARG A 1 161 ? -31.233 2.079 6.141 1.00 50.56 161 ARG A CA 1
ATOM 1274 C C . ARG A 1 161 ? -31.542 3.573 6.049 1.00 50.56 161 ARG A C 1
ATOM 1276 O O . ARG A 1 161 ? -31.834 4.039 4.952 1.00 50.56 161 ARG A O 1
ATOM 1283 N N . GLY A 1 162 ? -31.462 4.307 7.161 1.00 53.06 162 GLY A N 1
ATOM 1284 C CA . GLY A 1 162 ? -31.643 5.763 7.176 1.00 53.06 162 GLY A CA 1
ATOM 1285 C C . GLY A 1 162 ? -30.533 6.478 6.405 1.00 53.06 162 GLY A C 1
ATOM 1286 O O . GLY A 1 162 ? -30.810 7.183 5.440 1.00 53.06 162 GLY A O 1
ATOM 1287 N N . SER A 1 163 ? -29.273 6.181 6.744 1.00 58.25 163 SER A N 1
ATOM 1288 C CA . SER A 1 163 ? -28.111 6.849 6.141 1.00 58.25 163 SER A CA 1
ATOM 1289 C C . SER A 1 163 ? -27.961 6.593 4.634 1.00 58.25 163 SER A C 1
ATOM 1291 O O . SER A 1 163 ? -27.596 7.504 3.893 1.00 58.25 163 SER A O 1
ATOM 1293 N N . ASN A 1 164 ? -28.277 5.385 4.146 1.00 58.75 164 ASN A N 1
ATOM 1294 C CA . ASN A 1 164 ? -28.205 5.100 2.707 1.00 58.75 164 ASN A CA 1
ATOM 1295 C C . ASN A 1 164 ? -29.331 5.785 1.915 1.00 58.75 164 ASN A C 1
ATOM 1297 O O . ASN A 1 164 ? -29.076 6.303 0.832 1.00 58.75 164 ASN A O 1
ATOM 1301 N N . ARG A 1 165 ? -30.551 5.840 2.469 1.00 62.84 165 ARG A N 1
ATOM 1302 C CA . ARG A 1 165 ? -31.698 6.506 1.826 1.00 62.84 165 ARG A CA 1
ATOM 1303 C C . ARG A 1 165 ? -31.519 8.018 1.747 1.00 62.84 165 ARG A C 1
ATOM 1305 O O . ARG A 1 165 ? -31.954 8.633 0.781 1.00 62.84 165 ARG A O 1
ATOM 1312 N N . GLU A 1 166 ? -30.888 8.617 2.750 1.00 66.56 166 GLU A N 1
ATOM 1313 C CA . GLU A 1 166 ? -30.623 10.056 2.775 1.00 66.56 166 GLU A CA 1
ATOM 1314 C C . GLU A 1 166 ? -29.541 10.441 1.756 1.00 66.56 166 GLU A C 1
ATOM 1316 O O . GLU A 1 166 ? -29.723 11.380 0.985 1.00 66.56 166 GLU A O 1
ATOM 1321 N N . ARG A 1 167 ? -28.488 9.619 1.642 1.00 68.62 167 ARG A N 1
ATOM 1322 C CA . ARG A 1 167 ? -27.433 9.774 0.627 1.00 68.62 167 ARG A CA 1
ATOM 1323 C C . ARG A 1 167 ? -27.926 9.536 -0.802 1.00 68.62 167 ARG A C 1
ATOM 1325 O O . ARG A 1 167 ? -27.433 10.182 -1.722 1.00 68.62 167 ARG A O 1
ATOM 1332 N N . GLU A 1 168 ? -28.873 8.622 -1.016 1.00 71.94 168 GLU A N 1
ATOM 1333 C CA . GLU A 1 168 ? -29.506 8.430 -2.332 1.00 71.94 168 GLU A CA 1
ATOM 1334 C C . GLU A 1 168 ? -30.370 9.629 -2.727 1.00 71.94 168 GLU A C 1
ATOM 1336 O O . GLU A 1 168 ? -30.245 10.118 -3.847 1.00 71.94 168 GLU A O 1
ATOM 1341 N N . ARG A 1 169 ? -31.166 10.164 -1.794 1.00 75.81 169 ARG A N 1
ATOM 1342 C CA . ARG A 1 169 ? -31.994 11.359 -2.030 1.00 75.81 169 ARG A CA 1
ATOM 1343 C C . ARG A 1 169 ? -31.159 12.603 -2.320 1.00 75.81 169 ARG A C 1
ATOM 1345 O O . ARG A 1 169 ? -31.562 13.435 -3.125 1.00 75.81 169 ARG A O 1
ATOM 1352 N N . GLU A 1 170 ? -30.004 12.742 -1.675 1.00 78.69 170 GLU A N 1
ATOM 1353 C CA . GLU A 1 170 ? -29.090 13.860 -1.920 1.00 78.69 170 GLU A CA 1
ATOM 1354 C C . GLU A 1 170 ? -28.445 13.771 -3.313 1.00 78.69 170 GLU A C 1
ATOM 1356 O O . GLU A 1 170 ? -28.428 14.757 -4.047 1.00 78.69 170 GLU A O 1
ATOM 1361 N N . ARG A 1 171 ? -28.038 12.567 -3.737 1.00 79.31 171 ARG A N 1
ATOM 1362 C CA . ARG A 1 171 ? -27.505 12.313 -5.089 1.00 79.31 171 ARG A CA 1
ATOM 1363 C C . ARG A 1 171 ? -28.541 12.516 -6.189 1.00 79.31 171 ARG A C 1
ATOM 1365 O O . ARG A 1 171 ? -28.193 12.929 -7.291 1.00 79.31 171 ARG A O 1
ATOM 1372 N N . GLU A 1 172 ? -29.801 12.198 -5.916 1.00 79.94 172 GLU A N 1
ATOM 1373 C CA . GLU A 1 172 ? -30.894 12.392 -6.869 1.00 79.94 172 GLU A CA 1
ATOM 1374 C C . GLU A 1 172 ? -31.196 13.885 -7.069 1.00 79.94 172 GLU A C 1
ATOM 1376 O O . GLU A 1 172 ? -31.283 14.344 -8.206 1.00 79.94 172 GLU A O 1
ATOM 1381 N N . ARG A 1 173 ? -31.197 14.670 -5.982 1.00 82.00 173 ARG A N 1
ATOM 1382 C CA . ARG A 1 173 ? -31.327 16.139 -6.027 1.00 82.00 173 ARG A CA 1
ATOM 1383 C C . ARG A 1 173 ? -30.164 16.819 -6.743 1.00 82.00 173 ARG A C 1
ATOM 1385 O O . ARG A 1 173 ? -30.358 17.831 -7.410 1.00 82.00 173 ARG A O 1
ATOM 1392 N N . GLU A 1 174 ? -28.953 16.291 -6.598 1.00 81.06 174 GLU A N 1
ATOM 1393 C CA . GLU A 1 174 ? -27.772 16.827 -7.279 1.00 81.06 174 GLU A CA 1
ATOM 1394 C C . GLU A 1 174 ? -27.844 16.593 -8.797 1.00 81.06 174 GLU A C 1
ATOM 1396 O O . GLU A 1 174 ? -27.594 17.512 -9.575 1.00 81.06 174 GLU A O 1
ATOM 1401 N N . ARG A 1 175 ? -28.315 15.413 -9.224 1.00 80.00 175 ARG A N 1
ATOM 1402 C CA . ARG A 1 175 ? -28.540 15.086 -10.644 1.00 80.00 175 ARG A CA 1
ATOM 1403 C C . ARG A 1 175 ? -29.656 15.907 -11.284 1.00 80.00 175 ARG A C 1
ATOM 1405 O O . ARG A 1 175 ? -29.590 16.196 -12.475 1.00 80.00 175 ARG A O 1
ATOM 1412 N N . GLU A 1 176 ? -30.684 16.258 -10.520 1.00 79.44 176 GLU A N 1
ATOM 1413 C CA . GLU A 1 176 ? -31.788 17.094 -11.000 1.00 79.44 176 GLU A CA 1
ATOM 1414 C C . GLU A 1 176 ? -31.321 18.539 -11.245 1.00 79.44 176 GLU A C 1
ATOM 1416 O O . GLU A 1 176 ? -31.558 19.094 -12.316 1.00 79.44 176 GLU A O 1
ATOM 1421 N N . ARG A 1 177 ? -30.514 19.093 -10.331 1.00 80.00 177 ARG A N 1
ATOM 1422 C CA . ARG A 1 177 ? -29.882 20.417 -10.490 1.00 80.00 177 ARG A CA 1
ATOM 1423 C C . ARG A 1 177 ? -28.902 20.486 -11.657 1.00 80.00 177 ARG A C 1
ATOM 1425 O O . ARG A 1 177 ? -28.738 21.540 -12.266 1.00 80.00 177 ARG A O 1
ATOM 1432 N N . GLU A 1 178 ? -28.220 19.384 -11.950 1.00 77.50 178 GLU A N 1
ATOM 1433 C CA . GLU A 1 178 ? -27.298 19.310 -13.082 1.00 77.50 178 GLU A CA 1
ATOM 1434 C C . GLU A 1 178 ? -28.052 19.279 -14.423 1.00 77.50 178 GLU A C 1
ATOM 1436 O O . GLU A 1 178 ? -27.596 19.873 -15.395 1.00 77.50 178 GLU A O 1
ATOM 1441 N N . ARG A 1 179 ? -29.256 18.690 -14.464 1.00 73.62 179 ARG A N 1
ATOM 1442 C CA . ARG A 1 179 ? -30.134 18.713 -15.649 1.00 73.62 179 ARG A CA 1
ATOM 1443 C C . ARG A 1 179 ? -30.727 20.095 -15.922 1.00 73.62 179 ARG A C 1
ATOM 1445 O O . ARG A 1 179 ? -30.807 20.481 -17.081 1.00 73.62 179 ARG A O 1
ATOM 1452 N N . GLU A 1 180 ? -31.074 20.853 -14.883 1.00 74.12 180 GLU A N 1
ATOM 1453 C CA . GLU A 1 180 ? -31.582 22.231 -15.018 1.00 74.12 180 GLU A CA 1
ATOM 1454 C C . GLU A 1 180 ? -30.519 23.242 -15.476 1.00 74.12 180 GLU A C 1
ATOM 1456 O O . GLU A 1 180 ? -30.860 24.320 -15.947 1.00 74.12 180 GLU A O 1
ATOM 1461 N N . ARG A 1 181 ? -29.225 22.922 -15.345 1.00 71.12 181 ARG A N 1
ATOM 1462 C CA . ARG A 1 181 ? -28.126 23.793 -15.803 1.00 71.12 181 ARG A CA 1
ATOM 1463 C C . ARG A 1 181 ? -27.725 23.584 -17.262 1.00 71.12 181 ARG A C 1
ATOM 1465 O O . ARG A 1 181 ? -26.958 24.388 -17.785 1.00 71.12 181 ARG A O 1
ATOM 1472 N N . VAL A 1 182 ? -28.166 22.488 -17.876 1.00 65.06 182 VAL A N 1
ATOM 1473 C CA . VAL A 1 182 ? -27.734 22.057 -19.218 1.00 65.06 182 VAL A CA 1
ATOM 1474 C C . VAL A 1 182 ? -28.876 22.141 -20.247 1.00 65.06 182 VAL A C 1
ATOM 1476 O O . VAL A 1 182 ? -28.623 21.981 -21.439 1.00 65.06 182 VAL A O 1
ATOM 1479 N N . GLY A 1 183 ? -30.111 22.416 -19.809 1.00 48.38 183 GLY A N 1
ATOM 1480 C CA . GLY A 1 183 ? -31.251 22.768 -20.670 1.00 48.38 183 GLY A CA 1
ATOM 1481 C C . GLY A 1 183 ? -31.446 24.273 -20.767 1.00 48.38 183 GLY A C 1
ATOM 1482 O O . GLY A 1 183 ? -31.860 24.723 -21.857 1.00 48.38 183 GLY A O 1
#

Mean predicted aligned error: 14.66 Å

Radius of gyration: 35.36 Å; Cα contacts (8 Å, |Δi|>4): 61; chains: 1; bounding box: 68×39×102 Å

Secondary structure (DSSP, 8-state):
--HHHHHHHHHHHHHHHHHHHHHTTTS-----SS-HHHHHHHHHHHHHHHHHHHHHHHHHHHHHHTS-HHHHTT--HHHHHHHHTT--THHHHHHHHHHHHHHHHHHHHHHHHHHHHHHHHHHHHHHH-GGGHHHHHHHHHHTT--SSPPP----TTHHHHHHHHHHHHHHHHHHHHHHHTT-